Protein AF-A0A1G4W483-F1 (afdb_monomer)

pLDDT: mean 81.62, std 17.01, range [36.12, 98.5]

Secondary structure (DSSP, 8-state):
-HHHHHHHHHHHHHHHHHHHHHHHHHHHHHHHHHHHHHHHTTS-HHHHHHHHTT--SHHHHHHHHHHHHHHHHHHHHH----SS---HHHHHHEEEEEEEE-TTSEEEEEEEE-SPPP--TTEEEEEEEE--GGG-----EEE-TTPPSEEEEEEEE----SEEEEEEEEEEETTEEEEEEEEEEEE-S-SEEEEEEE--HHHHHHTEEEEEETTEEEEEE---SSS---EEEEEETTS-EEEEE--TTPPPP-TT-EEEEEEEE-TTSEEEEEEEEES-HHHHHTTPPPSEEEEEEEEPP-

Solvent-accessible surface area (backbone atoms only — not comparable to full-atom values): 16515 Å² total; per-residue (Å²): 113,77,70,59,56,55,51,54,51,52,51,51,54,51,50,51,53,53,53,50,53,56,49,49,56,53,48,51,58,48,51,54,51,52,54,49,56,61,54,55,72,78,50,54,73,68,54,44,56,58,46,40,55,69,42,78,53,68,69,56,31,38,48,47,49,52,53,53,52,56,50,52,45,56,52,59,78,72,57,91,71,95,67,76,82,79,51,65,69,58,60,60,31,39,44,82,74,48,74,54,59,38,49,82,31,38,34,39,40,33,31,37,29,53,16,43,35,49,76,51,100,60,55,46,38,32,42,38,38,35,44,35,77,87,72,74,47,85,53,56,70,45,79,46,60,56,40,64,58,43,80,47,78,46,78,45,78,54,94,50,54,68,25,26,32,36,33,32,38,37,41,39,42,82,91,37,73,49,73,44,77,80,47,79,47,65,40,41,67,56,59,67,47,79,50,75,47,71,36,42,69,66,32,48,74,66,42,37,51,78,46,86,48,85,71,33,38,40,37,40,34,42,55,66,98,72,88,34,40,27,32,42,32,43,36,34,78,93,72,50,72,46,72,28,56,38,55,68,79,49,72,75,73,50,67,48,24,22,38,40,38,38,40,35,50,53,93,83,42,31,41,37,38,37,46,34,32,23,76,20,63,64,41,52,76,72,67,50,81,58,81,34,76,49,65,30,64,34,77,44,57,96

Nearest PDB structures (foldseek):
  6a6y-assembly1_A  TM=4.499E-01  e=9.460E-03  Plasmodium falciparum 3D7
  4rrp-assembly3_N  TM=3.538E-01  e=9.980E-03  Saccharomyces cerevisiae AWRI796
  8v29-assembly1_C  TM=3.308E-01  e=1.526E-01  Homo sapiens
  7u7n-assembly1_C  TM=2.878E-01  e=1.050E-01  Homo sapiens
  8uzl-assembly2_B  TM=1.874E-01  e=6.801E+00  synthetic construct

Sequence (302 aa):
MKKVVKKIIGVMLALCLFVEAGLQSNAESRWSNYNYKANLKGYSLEQLYLLSHQVEKPVEVNAVFEEIISRLEVSSKYSTQATGASTPAIDSYISLIKASVSTSHVLTIEINVKSNIPSISYFDFTIGYEYPGACRTDGTKVSLEGMSKGKHTITINTKGLVSGINVVAEIKARDYKERKVFKSLFDKPFACKTVFHEINSNDVMMDRVQSKIPDFILLLTCFGKIGKAARVAITILEGLNFVASFDTSTPAMAVGQYYRTITDFTTDYQCNVTLTIYASVASYKAGEAPIYNGKSTIYLPH

Radius of gyration: 31.86 Å; Cα contacts (8 Å, |Δi|>4): 584; chains: 1; bounding box: 62×34×116 Å

Foldseek 3Di:
DVVVVVVVVVVVVVVVVVVVVVVVVVVVVVVVLVVLLVVLVPDDLVVLLVVQLVDDDLSNNVSSVVSNQVVVVVVVVPDPDPDPDDQVVCVSFKDWPDWDADLQQKIKTKMFGSGFAHADPQKFKWKDKAFFVLVVDGWDIDGCHRPHGGIDMDIDRTPQFQFKIWTKIWIGGPPDIGIDTRDIFGRHNDFKDKDKDAFAPVCLVVQWDWDDDPQWIWIWGDDDDDFAFIKIWIAGPPGDIWIKTKDRQDDRGDGAKMWMWMWGADRQQKTKIWIFIANHPVCVVVVHHTSDITMIITHHYD

Mean predicted aligned error: 11.04 Å

Structure (mmCIF, N/CA/C/O backbone):
data_AF-A0A1G4W483-F1
#
_entry.id   AF-A0A1G4W483-F1
#
loop_
_atom_site.group_PDB
_atom_site.id
_atom_site.type_symbol
_atom_site.label_atom_id
_atom_site.label_alt_id
_atom_site.label_comp_id
_atom_site.label_asym_id
_atom_site.label_entity_id
_atom_site.label_seq_id
_atom_site.pdbx_PDB_ins_code
_atom_site.Cartn_x
_atom_site.Cartn_y
_atom_site.Cartn_z
_atom_site.occupancy
_atom_site.B_iso_or_equiv
_atom_site.auth_seq_id
_atom_site.auth_comp_id
_atom_site.auth_asym_id
_atom_site.auth_atom_id
_atom_site.pdbx_PDB_model_num
ATOM 1 N N . MET A 1 1 ? 3.860 12.936 81.503 1.00 51.03 1 MET A N 1
ATOM 2 C CA . MET A 1 1 ? 3.057 11.793 80.997 1.00 51.03 1 MET A CA 1
ATOM 3 C C . MET A 1 1 ? 1.715 12.177 80.358 1.00 51.03 1 MET A C 1
ATOM 5 O O . MET A 1 1 ? 1.509 11.815 79.208 1.00 51.03 1 MET A O 1
ATOM 9 N N . LYS A 1 2 ? 0.821 12.947 81.004 1.00 52.75 2 LYS A N 1
ATOM 10 C CA . LYS A 1 2 ? -0.541 13.230 80.473 1.00 52.75 2 LYS A CA 1
ATOM 11 C C . LYS A 1 2 ? -0.615 13.912 79.085 1.00 52.75 2 LYS A C 1
ATOM 13 O O . LYS A 1 2 ? -1.558 13.661 78.344 1.00 52.75 2 LYS A O 1
ATOM 18 N N . LYS A 1 3 ? 0.367 14.744 78.699 1.00 50.69 3 LYS A N 1
ATOM 19 C CA . LYS A 1 3 ? 0.402 15.409 77.372 1.00 50.69 3 LYS A CA 1
ATOM 20 C C . LYS A 1 3 ? 0.817 14.485 76.216 1.00 50.69 3 LYS A C 1
ATOM 22 O O . LYS A 1 3 ? 0.372 14.699 75.096 1.00 50.69 3 LYS A O 1
ATOM 27 N N . VAL A 1 4 ? 1.642 13.470 76.481 1.00 55.47 4 VAL A N 1
ATOM 28 C CA . VAL A 1 4 ? 2.139 12.540 75.449 1.00 55.47 4 VAL A CA 1
ATOM 29 C C . VAL A 1 4 ? 1.054 11.525 75.086 1.00 55.47 4 VAL A C 1
ATOM 31 O O . VAL A 1 4 ? 0.785 11.313 73.910 1.00 55.47 4 VAL A O 1
ATOM 34 N N . VAL A 1 5 ? 0.332 11.011 76.086 1.00 56.16 5 VAL A N 1
ATOM 35 C CA . VAL A 1 5 ? -0.794 10.081 75.884 1.00 56.16 5 VAL A CA 1
ATOM 36 C C . VAL A 1 5 ? -1.926 10.727 75.070 1.00 56.16 5 VAL A C 1
ATOM 38 O O . VAL A 1 5 ? -2.442 10.109 74.146 1.00 56.16 5 VAL A O 1
ATOM 41 N N . LYS A 1 6 ? -2.253 12.006 75.321 1.00 53.62 6 LYS A N 1
ATOM 42 C CA . LYS A 1 6 ? -3.253 12.742 74.522 1.00 53.62 6 LYS A CA 1
ATOM 43 C C . LYS A 1 6 ? -2.849 12.914 73.052 1.00 53.62 6 LYS A C 1
ATOM 45 O O . LYS A 1 6 ? -3.713 12.843 72.185 1.00 53.62 6 LYS A O 1
ATOM 50 N N . LYS A 1 7 ? -1.557 13.118 72.762 1.00 54.88 7 LYS A N 1
ATOM 51 C CA . LYS A 1 7 ? -1.062 13.223 71.379 1.00 54.88 7 LYS A CA 1
ATOM 52 C C . LYS A 1 7 ? -1.119 11.881 70.646 1.00 54.88 7 LYS A C 1
ATOM 54 O O . LYS A 1 7 ? -1.525 11.857 69.494 1.00 54.88 7 LYS A O 1
ATOM 59 N N . ILE A 1 8 ? -0.774 10.781 71.316 1.00 62.62 8 ILE A N 1
ATOM 60 C CA . ILE A 1 8 ? -0.811 9.437 70.716 1.00 62.62 8 ILE A CA 1
ATOM 61 C C . ILE A 1 8 ? -2.253 9.020 70.391 1.00 62.62 8 ILE A C 1
ATOM 63 O O . ILE A 1 8 ? -2.518 8.561 69.284 1.00 62.62 8 ILE A O 1
ATOM 67 N N . ILE A 1 9 ? -3.199 9.259 71.305 1.00 64.19 9 ILE A N 1
ATOM 68 C CA . ILE A 1 9 ? -4.622 8.958 71.077 1.00 64.19 9 ILE A CA 1
ATOM 69 C C . ILE A 1 9 ? -5.192 9.807 69.930 1.00 64.19 9 ILE A C 1
ATOM 71 O O . ILE A 1 9 ? -5.904 9.281 69.080 1.00 64.19 9 ILE A O 1
ATOM 75 N N . GLY A 1 10 ? -4.836 11.095 69.856 1.00 51.22 10 GLY A N 1
ATOM 76 C CA . GLY A 1 10 ? -5.267 11.970 68.760 1.00 51.22 10 GLY A CA 1
ATOM 77 C C . GLY A 1 10 ? -4.746 11.528 67.387 1.00 51.22 10 GLY A C 1
ATOM 78 O O . GLY A 1 10 ? -5.491 11.564 66.413 1.00 51.22 10 GLY A O 1
ATOM 79 N N . VAL A 1 11 ? -3.497 11.056 67.314 1.00 60.84 11 VAL A N 1
ATOM 80 C CA . VAL A 1 11 ? -2.908 10.529 66.071 1.00 60.84 11 VAL A CA 1
ATOM 81 C C . VAL A 1 11 ? -3.562 9.207 65.660 1.00 60.84 11 VAL A C 1
ATOM 83 O O . VAL A 1 11 ? -3.854 9.031 64.482 1.00 60.84 11 VAL A O 1
ATOM 86 N N . MET A 1 12 ? -3.864 8.311 66.606 1.00 49.56 12 MET A N 1
ATOM 87 C CA . MET A 1 12 ? -4.585 7.067 66.303 1.00 49.56 12 MET A CA 1
ATOM 88 C C . MET A 1 12 ? -6.018 7.309 65.815 1.00 49.56 12 MET A C 1
ATOM 90 O O . MET A 1 12 ? -6.438 6.668 64.856 1.00 49.56 12 MET A O 1
ATOM 94 N N . LEU A 1 13 ? -6.749 8.251 66.418 1.00 49.75 13 LEU A N 1
ATOM 95 C CA . LEU A 1 13 ? -8.093 8.630 65.965 1.00 49.75 13 LEU A CA 1
ATOM 96 C C . LEU A 1 13 ? -8.071 9.250 64.564 1.00 49.75 13 LEU A C 1
ATOM 98 O O . LEU A 1 13 ? -8.901 8.896 63.733 1.00 49.75 13 LEU A O 1
ATOM 102 N N . ALA A 1 14 ? -7.094 10.114 64.275 1.00 49.50 14 ALA A N 1
ATOM 103 C CA . ALA A 1 14 ? -6.916 10.662 62.934 1.00 49.50 14 ALA A CA 1
ATOM 104 C C . ALA A 1 14 ? -6.602 9.557 61.910 1.00 49.50 14 ALA A C 1
ATOM 106 O O . ALA A 1 14 ? -7.228 9.509 60.857 1.00 49.50 14 ALA A O 1
ATOM 107 N N . LEU A 1 15 ? -5.695 8.627 62.233 1.00 46.44 15 LEU A N 1
ATOM 108 C CA . LEU A 1 15 ? -5.372 7.480 61.375 1.00 46.44 15 LEU A CA 1
ATOM 109 C C . LEU A 1 15 ? -6.581 6.569 61.122 1.00 46.44 15 LEU A C 1
ATOM 111 O O . LEU A 1 15 ? -6.769 6.145 59.986 1.00 46.44 15 LEU A O 1
ATOM 115 N N . CYS A 1 16 ? -7.426 6.316 62.125 1.00 46.56 16 CYS A N 1
ATOM 116 C CA . CYS A 1 16 ? -8.656 5.539 61.934 1.00 46.56 16 CYS A CA 1
ATOM 117 C C . CYS A 1 16 ? -9.635 6.254 60.991 1.00 46.56 16 CYS A C 1
ATOM 119 O O . CYS A 1 16 ? -10.140 5.634 60.060 1.00 46.56 16 CYS A O 1
ATOM 121 N N . LEU A 1 17 ? -9.817 7.569 61.153 1.00 44.03 17 LEU A N 1
ATOM 122 C CA . LEU A 1 17 ? -10.688 8.370 60.285 1.00 44.03 17 LEU A CA 1
ATOM 123 C C . LEU A 1 17 ? -10.179 8.437 58.834 1.00 44.03 17 LEU A C 1
ATOM 125 O O . LEU A 1 17 ? -10.977 8.398 57.900 1.00 44.03 17 LEU A O 1
ATOM 129 N N . PHE A 1 18 ? -8.859 8.491 58.617 1.00 45.69 18 PHE A N 1
ATOM 130 C CA . PHE A 1 18 ? -8.279 8.454 57.267 1.00 45.69 18 PHE A CA 1
ATOM 131 C C . PHE A 1 18 ? -8.407 7.076 56.603 1.00 45.69 18 PHE A C 1
ATOM 133 O O . PHE A 1 18 ? -8.644 7.001 55.396 1.00 45.69 18 PHE A O 1
ATOM 140 N N . VAL A 1 19 ? -8.289 5.989 57.372 1.00 49.75 19 VAL A N 1
ATOM 141 C CA . VAL A 1 19 ? -8.502 4.624 56.864 1.00 49.75 19 VAL A CA 1
ATOM 142 C C . VAL A 1 19 ? -9.980 4.395 56.524 1.00 49.75 19 VAL A C 1
ATOM 144 O O . VAL A 1 19 ? -10.275 3.851 55.462 1.00 49.75 19 VAL A O 1
ATOM 147 N N . GLU A 1 20 ? -10.913 4.873 57.350 1.00 42.22 20 GLU A N 1
ATOM 148 C CA . GLU A 1 20 ? -12.358 4.776 57.091 1.00 42.22 20 GLU A CA 1
ATOM 149 C C . GLU A 1 20 ? -12.800 5.614 55.883 1.00 42.22 20 GLU A C 1
ATOM 151 O O . GLU A 1 20 ? -13.522 5.105 55.026 1.00 42.22 20 GLU A O 1
ATOM 156 N N . ALA A 1 21 ? -12.303 6.847 55.734 1.00 44.03 21 ALA A N 1
ATOM 157 C CA . ALA A 1 21 ? -12.592 7.685 54.565 1.00 44.03 21 ALA A CA 1
ATOM 158 C C . ALA A 1 21 ? -12.007 7.101 53.259 1.00 44.03 21 ALA A C 1
ATOM 160 O O . ALA A 1 21 ? -12.632 7.155 52.193 1.00 44.03 21 ALA A O 1
ATOM 161 N N . GLY A 1 22 ? -10.820 6.486 53.329 1.00 39.56 22 GLY A N 1
ATOM 162 C CA . GLY A 1 22 ? -10.211 5.762 52.208 1.00 39.56 22 GLY A CA 1
ATOM 163 C C . GLY A 1 22 ? -10.955 4.472 51.835 1.00 39.56 22 GLY A C 1
ATOM 164 O O . GLY A 1 22 ? -11.010 4.103 50.661 1.00 39.56 22 GLY A O 1
ATOM 165 N N . LEU A 1 23 ? -11.564 3.789 52.808 1.00 40.44 23 LEU A N 1
ATOM 166 C CA . LEU A 1 23 ? -12.398 2.607 52.574 1.00 40.44 23 LEU A CA 1
ATOM 167 C C . LEU A 1 23 ? -13.782 2.976 52.026 1.00 40.44 23 LEU A C 1
ATOM 169 O O . LEU A 1 23 ? -14.260 2.301 51.116 1.00 40.44 23 LEU A O 1
ATOM 173 N N . GLN A 1 24 ? -14.400 4.057 52.510 1.00 38.53 24 GLN A N 1
ATOM 174 C CA . GLN A 1 24 ? -15.699 4.537 52.027 1.00 38.53 24 GLN A CA 1
A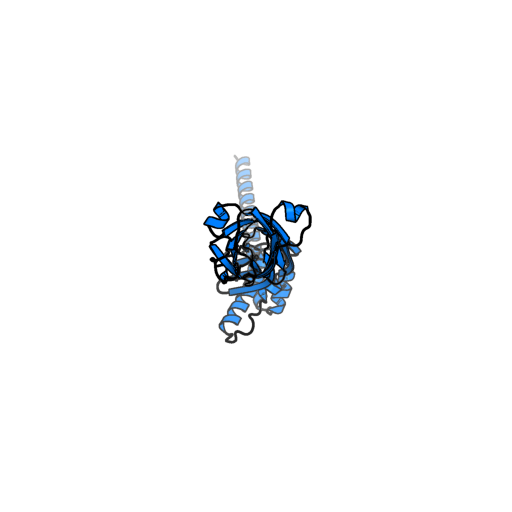TOM 175 C C . GLN A 1 24 ? -15.626 5.060 50.589 1.00 38.53 24 GLN A C 1
ATOM 177 O O . GLN A 1 24 ? -16.427 4.642 49.759 1.00 38.53 24 GLN A O 1
ATOM 182 N N . SER A 1 25 ? -14.615 5.861 50.242 1.00 39.72 25 SER A N 1
ATOM 183 C CA . SER A 1 25 ? -14.417 6.330 48.857 1.00 39.72 25 SER A CA 1
ATOM 184 C C . SER A 1 25 ? -14.135 5.184 47.867 1.00 39.72 25 SER A C 1
ATOM 186 O O . SER A 1 25 ? -14.626 5.179 46.733 1.00 39.72 25 SER A O 1
ATOM 188 N N . ASN A 1 26 ? -13.410 4.146 48.298 1.00 48.00 26 ASN A N 1
ATOM 189 C CA . ASN A 1 26 ? -13.207 2.931 47.503 1.00 48.00 26 ASN A CA 1
ATOM 190 C C . ASN A 1 26 ? -14.467 2.053 47.412 1.00 48.00 26 ASN A C 1
ATOM 192 O O . ASN A 1 26 ? -14.703 1.428 46.379 1.00 48.00 26 ASN A O 1
ATOM 196 N N . ALA A 1 27 ? -15.290 1.996 48.459 1.00 38.06 27 ALA A N 1
ATOM 197 C CA . ALA A 1 27 ? -16.550 1.260 48.448 1.00 38.06 27 ALA A CA 1
ATOM 198 C C . ALA A 1 27 ? -17.610 1.952 47.575 1.00 38.06 27 ALA A C 1
ATOM 200 O O . ALA A 1 27 ? -18.264 1.270 46.790 1.00 38.06 27 ALA A O 1
ATOM 201 N N . GLU A 1 28 ? -17.728 3.281 47.634 1.00 44.00 28 GLU A N 1
ATOM 202 C CA . GLU A 1 28 ? -18.641 4.079 46.803 1.00 44.00 28 GLU A CA 1
ATOM 203 C C . GLU A 1 28 ? -18.274 4.018 45.318 1.00 44.00 28 GLU A C 1
ATOM 205 O O . GLU A 1 28 ? -19.152 3.838 44.473 1.00 44.00 28 GLU A O 1
ATOM 210 N N . SER A 1 29 ? -16.980 4.075 44.980 1.00 52.19 29 SER A N 1
ATOM 211 C CA . SER A 1 29 ? -16.534 3.907 43.588 1.00 52.19 29 SER A CA 1
ATOM 212 C C . SER A 1 29 ? -16.762 2.486 43.054 1.00 52.19 29 SER A C 1
ATOM 214 O O . SER A 1 29 ? -17.027 2.305 41.864 1.00 52.19 29 SER A O 1
ATOM 216 N N . ARG A 1 30 ? -16.711 1.457 43.913 1.00 47.16 30 ARG A N 1
ATOM 217 C CA . ARG A 1 30 ? -17.052 0.072 43.541 1.00 47.16 30 ARG A CA 1
ATOM 218 C C . ARG A 1 30 ? -18.562 -0.139 43.417 1.00 47.16 30 ARG A C 1
ATOM 220 O O . ARG A 1 30 ? -18.996 -0.803 42.477 1.00 47.16 30 ARG A O 1
ATOM 227 N N . TRP A 1 31 ? -19.355 0.445 44.313 1.00 39.03 31 TRP A N 1
ATOM 228 C CA . TRP A 1 31 ? -20.820 0.373 44.290 1.00 39.03 31 TRP A CA 1
ATOM 229 C C . TRP A 1 31 ? -21.427 1.127 43.103 1.00 39.03 31 TRP A C 1
ATOM 231 O O . TRP A 1 31 ? -22.316 0.593 42.438 1.00 39.03 31 TRP A O 1
ATOM 241 N N . SER A 1 32 ? -20.924 2.324 42.777 1.00 55.53 32 SER A N 1
ATOM 242 C CA . SER A 1 32 ? -21.395 3.073 41.605 1.00 55.53 32 SER A CA 1
ATOM 243 C C . SER A 1 32 ? -21.067 2.342 40.297 1.00 55.53 32 SER A C 1
ATOM 245 O O . SER A 1 32 ? -21.925 2.249 39.421 1.00 55.53 32 SER A O 1
ATOM 247 N N . ASN A 1 33 ? -19.891 1.708 40.205 1.00 54.69 33 ASN A N 1
ATOM 248 C CA . ASN A 1 33 ? -19.506 0.889 39.052 1.00 54.69 33 ASN A CA 1
ATOM 249 C C . ASN A 1 33 ? -20.344 -0.388 38.891 1.00 54.69 33 ASN A C 1
ATOM 251 O O . ASN A 1 33 ? -20.651 -0.779 37.763 1.00 54.69 33 ASN A O 1
ATOM 255 N N . TYR A 1 34 ? -20.727 -1.046 39.989 1.00 56.09 34 TYR A N 1
ATOM 256 C CA . TYR A 1 34 ? -21.562 -2.250 39.928 1.00 56.09 34 TYR A CA 1
ATOM 257 C C . TYR A 1 34 ? -22.985 -1.926 39.449 1.00 56.09 34 TYR A C 1
ATOM 259 O O . TYR A 1 34 ? -23.496 -2.585 38.541 1.00 56.09 34 TYR A O 1
ATOM 267 N N . ASN A 1 35 ? -23.586 -0.856 39.983 1.00 60.50 35 ASN A N 1
ATOM 268 C CA . ASN A 1 35 ? -24.890 -0.368 39.527 1.00 60.50 35 ASN A CA 1
ATOM 269 C C . ASN A 1 35 ? -24.843 0.118 38.073 1.00 60.50 35 ASN A C 1
ATOM 271 O O . ASN A 1 35 ? -25.776 -0.135 37.314 1.00 60.50 35 ASN A O 1
ATOM 275 N N . TYR A 1 36 ? -23.739 0.741 37.653 1.00 69.38 36 TYR A N 1
ATOM 276 C CA . TYR A 1 36 ? -23.552 1.156 36.266 1.00 69.38 36 TYR A CA 1
ATOM 277 C C . TYR A 1 36 ? -23.595 -0.040 35.303 1.00 69.38 36 TYR A C 1
ATOM 279 O O . TYR A 1 36 ? -24.419 -0.053 34.392 1.00 69.38 36 TYR A O 1
ATOM 287 N N . LYS A 1 37 ? -22.801 -1.096 35.545 1.00 68.94 37 LYS A N 1
ATOM 288 C CA . LYS A 1 37 ? -22.817 -2.311 34.703 1.00 68.94 37 LYS A CA 1
ATOM 289 C C . LYS A 1 37 ? -24.162 -3.043 34.724 1.00 68.94 37 LYS A C 1
ATOM 291 O O . LYS A 1 37 ? -24.580 -3.570 33.697 1.00 68.94 37 LYS A O 1
ATOM 296 N N . ALA A 1 38 ? -24.849 -3.082 35.866 1.00 70.12 38 ALA A N 1
ATOM 297 C CA . ALA A 1 38 ? -26.180 -3.682 35.957 1.00 70.12 38 ALA A CA 1
ATOM 298 C C . ALA A 1 38 ? -27.212 -2.924 35.102 1.00 70.12 38 ALA A C 1
ATOM 300 O O . ALA A 1 38 ? -28.024 -3.556 34.428 1.00 70.12 38 ALA A O 1
ATOM 301 N N . ASN A 1 39 ? -27.125 -1.590 35.064 1.00 78.38 39 ASN A N 1
ATOM 302 C CA . ASN A 1 39 ? -28.012 -0.750 34.261 1.00 78.38 39 ASN A CA 1
ATOM 303 C C . ASN A 1 39 ? -27.799 -0.941 32.753 1.00 78.38 39 ASN A C 1
ATOM 305 O O . ASN A 1 39 ? -28.779 -0.940 32.012 1.00 78.38 39 ASN A O 1
ATOM 309 N N . LEU A 1 40 ? -26.562 -1.177 32.293 1.00 87.81 40 LEU A N 1
ATOM 310 C CA . LEU A 1 40 ? -26.254 -1.383 30.867 1.00 87.81 40 LEU A CA 1
ATOM 311 C C . LEU A 1 40 ? -27.014 -2.564 30.241 1.00 87.81 40 LEU A C 1
ATOM 313 O O . LEU A 1 40 ? -27.380 -2.506 29.069 1.00 87.81 40 LEU A O 1
ATOM 317 N N . LYS A 1 41 ? -27.330 -3.605 31.021 1.00 82.38 41 LYS A N 1
ATOM 318 C CA . LYS A 1 41 ? -28.072 -4.782 30.536 1.00 82.38 41 LYS A CA 1
ATOM 319 C C . LYS A 1 41 ? -29.474 -4.447 30.019 1.00 82.38 41 LYS A C 1
ATOM 321 O O . LYS A 1 41 ? -29.976 -5.151 29.150 1.00 82.38 41 LYS A O 1
ATOM 326 N N . GLY A 1 42 ? -30.094 -3.379 30.528 1.00 81.75 42 GLY A N 1
ATOM 327 C CA . GLY A 1 42 ? -31.418 -2.925 30.091 1.00 81.75 42 GLY A CA 1
ATOM 328 C C . GLY A 1 42 ? -31.417 -2.122 28.786 1.00 81.75 42 GLY A C 1
ATOM 329 O O . GLY A 1 42 ? -32.480 -1.900 28.213 1.00 81.75 42 GLY A O 1
ATOM 330 N N . TYR A 1 43 ? -30.250 -1.685 28.305 1.00 85.12 43 TYR A N 1
ATOM 331 C CA . TYR A 1 43 ? -30.130 -0.929 27.057 1.00 85.12 43 TYR A CA 1
ATOM 332 C C . TYR A 1 43 ? -30.258 -1.877 25.864 1.00 85.12 43 TYR A C 1
ATOM 334 O O . TYR A 1 43 ? -29.949 -3.056 25.985 1.00 85.12 43 TYR A O 1
ATOM 342 N N . SER A 1 44 ? -30.686 -1.394 24.702 1.00 86.25 44 SER A N 1
ATOM 343 C CA . SER A 1 44 ? -30.527 -2.068 23.402 1.00 86.25 44 SER A CA 1
ATOM 344 C C . SER A 1 44 ? -29.119 -1.833 22.835 1.00 86.25 44 SER A C 1
ATOM 346 O O . SER A 1 44 ? -28.394 -0.961 23.311 1.00 86.25 44 SER A O 1
ATOM 348 N N . LEU A 1 45 ? -28.713 -2.590 21.807 1.00 85.25 45 LEU A N 1
ATOM 349 C CA . LEU A 1 45 ? -27.392 -2.413 21.184 1.00 85.25 45 LEU A CA 1
ATOM 350 C C . LEU A 1 45 ? -27.219 -1.006 20.579 1.00 85.25 45 LEU A C 1
ATOM 352 O O . LEU A 1 45 ? -26.173 -0.389 20.747 1.00 85.25 45 LEU A O 1
ATOM 356 N N . GLU A 1 46 ? -28.266 -0.467 19.955 1.00 85.25 46 GLU A N 1
ATOM 357 C CA . GLU A 1 46 ? -28.275 0.904 19.434 1.00 85.25 46 GLU A CA 1
ATOM 358 C C . GLU A 1 46 ? -28.077 1.938 20.550 1.00 85.25 46 GLU A C 1
ATOM 360 O O . GLU A 1 46 ? -27.240 2.832 20.435 1.00 85.25 46 GLU A O 1
ATOM 365 N N . GLN A 1 47 ? -28.781 1.783 21.675 1.00 86.19 47 GLN A N 1
ATOM 366 C CA . GLN A 1 47 ? -28.616 2.686 22.814 1.00 86.19 47 GLN A CA 1
ATOM 367 C C . GLN A 1 47 ? -27.222 2.574 23.447 1.00 86.19 47 GLN A C 1
ATOM 369 O O . GLN A 1 47 ? -26.705 3.574 23.937 1.00 86.19 47 GLN A O 1
ATOM 374 N N . LEU A 1 48 ? -26.595 1.394 23.420 1.00 88.25 48 LEU A N 1
ATOM 375 C CA . LEU A 1 48 ? -25.212 1.228 23.872 1.00 88.25 48 LEU A CA 1
ATOM 376 C C . LEU A 1 48 ? -24.216 1.948 22.955 1.00 88.25 48 LEU A C 1
ATOM 378 O O . LEU A 1 48 ? -23.295 2.579 23.465 1.00 88.25 48 LEU A O 1
ATOM 382 N N . TYR A 1 49 ? -24.411 1.925 21.632 1.00 88.25 49 TYR A N 1
ATOM 383 C CA . TYR A 1 49 ? -23.593 2.723 20.709 1.00 88.25 49 TYR A CA 1
ATOM 384 C C . TYR A 1 49 ? -23.790 4.229 20.911 1.00 88.25 49 TYR A C 1
ATOM 386 O O . TYR A 1 49 ? -22.822 4.986 20.920 1.00 88.25 49 TYR A O 1
ATOM 394 N N . LEU A 1 50 ? -25.026 4.680 21.145 1.00 85.88 50 LEU A N 1
ATOM 395 C CA . LEU A 1 50 ? -25.281 6.081 21.495 1.00 85.88 50 LEU A CA 1
ATOM 396 C C . LEU A 1 50 ? -24.582 6.467 22.803 1.00 85.88 50 LEU A C 1
ATOM 398 O O . LEU A 1 50 ? -23.967 7.531 22.885 1.00 85.88 50 LEU A O 1
ATOM 402 N N . LEU A 1 51 ? -24.634 5.594 23.810 1.00 88.56 51 LEU A N 1
ATOM 403 C CA . LEU A 1 51 ? -23.967 5.810 25.089 1.00 88.56 51 LEU A CA 1
ATOM 404 C C . LEU A 1 51 ? -22.439 5.824 24.937 1.00 88.56 51 LEU A C 1
ATOM 406 O O . LEU A 1 51 ? -21.782 6.666 25.548 1.00 88.56 51 LEU A O 1
ATOM 410 N N . SER A 1 52 ? -21.863 4.971 24.080 1.00 89.12 52 SER A N 1
ATOM 411 C CA . SER A 1 52 ? -20.412 4.932 23.838 1.00 89.12 52 SER A CA 1
ATOM 412 C C . SER A 1 52 ? -19.873 6.261 23.294 1.00 89.12 52 SER A C 1
ATOM 414 O O . SER A 1 52 ? -18.728 6.619 23.559 1.00 89.12 52 SER A O 1
ATOM 416 N N . HIS A 1 53 ? -20.702 7.029 22.577 1.00 89.06 53 HIS A N 1
ATOM 417 C CA . HIS A 1 53 ? -20.342 8.352 22.055 1.00 89.06 53 HIS A CA 1
ATOM 418 C C . HIS A 1 53 ? -20.333 9.458 23.123 1.00 89.06 53 HIS A C 1
ATOM 420 O O . HIS A 1 53 ? -19.836 10.555 22.838 1.00 89.06 53 HIS A O 1
ATOM 426 N N . GLN A 1 54 ? -20.918 9.201 24.297 1.00 88.38 54 GLN A N 1
ATOM 427 C CA . GLN A 1 54 ? -21.138 10.176 25.372 1.00 88.38 54 GLN A CA 1
ATOM 428 C C . GLN A 1 54 ? -20.226 9.951 26.582 1.00 88.38 54 GLN A C 1
ATOM 430 O O . GLN A 1 54 ? -19.899 10.905 27.279 1.00 88.38 54 GLN A O 1
ATOM 435 N N . VAL A 1 55 ? -19.830 8.706 26.852 1.00 87.56 55 VAL A N 1
ATOM 436 C CA . VAL A 1 55 ? -19.025 8.369 28.034 1.00 87.56 55 VAL A CA 1
ATOM 437 C C . VAL A 1 55 ? -17.564 8.792 27.877 1.00 87.56 55 VAL A C 1
ATOM 439 O O . VAL A 1 55 ? -16.908 8.512 26.870 1.00 87.56 55 VAL A O 1
ATOM 442 N N . GLU A 1 56 ? -17.037 9.450 28.908 1.00 86.38 56 GLU A N 1
ATOM 443 C CA . GLU A 1 56 ? -15.666 9.980 28.922 1.00 86.38 56 GLU A CA 1
ATOM 444 C C . GLU A 1 56 ? -14.777 9.328 29.978 1.00 86.38 56 GLU A C 1
ATOM 446 O O . GLU A 1 56 ? -13.568 9.204 29.785 1.00 86.38 56 GLU A O 1
ATOM 451 N N . LYS A 1 57 ? -15.354 8.868 31.094 1.00 86.94 57 LYS A N 1
ATOM 452 C CA . LYS A 1 57 ? -14.562 8.247 32.156 1.00 86.94 57 LYS A CA 1
ATOM 453 C C . LYS A 1 57 ? -14.098 6.858 31.713 1.00 86.94 57 LYS A C 1
ATOM 455 O O . LYS A 1 57 ? -14.943 6.055 31.315 1.00 86.94 57 LYS A O 1
ATOM 460 N N . PRO A 1 58 ? -12.808 6.505 31.879 1.00 84.81 58 PRO A N 1
ATOM 461 C CA . PRO A 1 58 ? -12.275 5.220 31.421 1.00 84.81 58 PRO A CA 1
ATOM 462 C C . PRO A 1 58 ? -13.067 3.998 31.901 1.00 84.81 58 PRO A C 1
ATOM 464 O O . PRO A 1 58 ? -13.263 3.049 31.149 1.00 84.81 58 PRO A O 1
ATOM 467 N N . VAL A 1 59 ? -13.574 4.022 33.137 1.00 84.88 59 VAL A N 1
ATOM 468 C CA . VAL A 1 59 ? -14.336 2.890 33.684 1.00 84.88 59 VAL A CA 1
ATOM 469 C C . VAL A 1 59 ? -15.702 2.726 33.007 1.00 84.88 59 VAL A C 1
ATOM 471 O O . VAL A 1 59 ? -16.120 1.600 32.746 1.00 84.88 59 VAL A O 1
ATOM 474 N N . GLU A 1 60 ? -16.368 3.832 32.673 1.00 87.94 60 GLU A N 1
ATOM 475 C CA . GLU A 1 60 ? -17.650 3.838 31.958 1.00 87.94 60 GLU A CA 1
ATOM 476 C C . GLU A 1 60 ? -17.447 3.422 30.493 1.00 87.94 60 GLU A C 1
ATOM 478 O O . GLU A 1 60 ? -18.164 2.554 30.002 1.00 87.94 60 GLU A O 1
ATOM 483 N N . VAL A 1 61 ? -16.409 3.953 29.831 1.00 88.38 61 VAL A N 1
ATOM 484 C CA . VAL A 1 61 ? -15.996 3.568 28.466 1.00 88.38 61 VAL A CA 1
ATOM 485 C C . VAL A 1 61 ? -15.763 2.061 28.371 1.00 88.38 61 VAL A C 1
ATOM 487 O O . VAL A 1 61 ? -16.338 1.391 27.511 1.00 88.38 61 VAL A O 1
ATOM 490 N N . ASN A 1 62 ? -14.962 1.517 29.291 1.00 89.81 62 ASN A N 1
ATOM 491 C CA . ASN A 1 62 ? -14.665 0.091 29.340 1.00 89.81 62 ASN A CA 1
ATOM 492 C C . ASN A 1 62 ? -15.941 -0.730 29.585 1.00 89.81 62 ASN A C 1
ATOM 494 O O . ASN A 1 62 ? -16.169 -1.718 28.897 1.00 89.81 62 ASN A O 1
ATOM 498 N N . ALA A 1 63 ? -16.801 -0.315 30.521 1.00 87.81 63 ALA A N 1
ATOM 499 C CA . ALA A 1 63 ? -18.042 -1.024 30.833 1.00 87.81 63 ALA A CA 1
ATOM 500 C C . ALA A 1 63 ? -19.038 -1.053 29.659 1.00 87.81 63 ALA A C 1
ATOM 502 O O . ALA A 1 63 ? -19.609 -2.105 29.376 1.00 87.81 63 ALA A O 1
ATOM 503 N N . VAL A 1 64 ? -19.228 0.073 28.963 1.00 89.81 64 VAL A N 1
ATOM 504 C CA . VAL A 1 64 ? -20.109 0.151 27.786 1.00 89.81 64 VAL A CA 1
ATOM 505 C C . VAL A 1 64 ? -19.582 -0.734 26.662 1.00 89.81 64 VAL A C 1
ATOM 507 O O . VAL A 1 64 ? -20.347 -1.497 26.072 1.00 89.81 64 VAL A O 1
ATOM 510 N N . PHE A 1 65 ? -18.275 -0.689 26.395 1.00 89.19 65 PHE A N 1
ATOM 511 C CA . PHE A 1 65 ? -17.668 -1.535 25.373 1.00 89.19 65 PHE A CA 1
ATOM 512 C C . PHE A 1 65 ? -17.794 -3.029 25.691 1.00 89.19 65 PHE A C 1
ATOM 514 O O . PHE A 1 65 ? -18.146 -3.815 24.814 1.00 89.19 65 PHE A O 1
ATOM 521 N N . GLU A 1 66 ? -17.544 -3.427 26.942 1.00 88.06 66 GLU A N 1
ATOM 522 C CA . GLU A 1 66 ? -17.701 -4.815 27.386 1.00 88.06 66 GLU A CA 1
ATOM 523 C C . GLU A 1 66 ? -19.102 -5.356 27.096 1.00 88.06 66 GLU A C 1
ATOM 525 O O . GLU A 1 66 ? -19.245 -6.471 26.588 1.00 88.06 66 GLU A O 1
ATOM 530 N N . GLU A 1 67 ? -20.129 -4.554 27.377 1.00 88.56 67 GLU A N 1
ATOM 531 C CA . GLU A 1 67 ? -21.513 -4.924 27.106 1.00 88.56 67 GLU A CA 1
ATOM 532 C C . GLU A 1 67 ? -21.779 -5.028 25.592 1.00 88.56 67 GLU A C 1
ATOM 534 O O . GLU A 1 67 ? -22.369 -6.017 25.152 1.00 88.56 67 GLU A O 1
ATOM 539 N N . ILE A 1 68 ? -21.291 -4.078 24.780 1.00 88.94 68 ILE A N 1
ATOM 540 C CA . ILE A 1 68 ? -21.403 -4.123 23.308 1.00 88.94 68 ILE A CA 1
ATOM 541 C C . ILE A 1 68 ? -20.799 -5.420 22.759 1.00 88.94 68 ILE A C 1
ATOM 543 O O . ILE A 1 68 ? -21.482 -6.164 22.052 1.00 88.94 68 ILE A O 1
ATOM 547 N N . ILE A 1 69 ? -19.543 -5.722 23.105 1.00 87.12 69 ILE A N 1
ATOM 548 C CA . ILE A 1 69 ? -18.851 -6.920 22.610 1.00 87.12 69 ILE A CA 1
ATOM 549 C C . ILE A 1 69 ? -19.564 -8.192 23.052 1.00 87.12 69 ILE A C 1
ATOM 551 O O . ILE A 1 69 ? -19.745 -9.091 22.233 1.00 87.12 69 ILE A O 1
ATOM 555 N N . SER A 1 70 ? -20.030 -8.261 24.303 1.00 84.44 70 SER A N 1
ATOM 556 C CA . SER A 1 70 ? -20.746 -9.442 24.799 1.00 84.44 70 SER A CA 1
ATOM 557 C C . SER A 1 70 ? -21.998 -9.761 23.972 1.00 84.44 70 SER A C 1
ATOM 559 O O . SER A 1 70 ? -22.294 -10.925 23.709 1.00 84.44 70 SER A O 1
ATOM 561 N N . ARG A 1 71 ? -22.708 -8.736 23.489 1.00 83.44 71 ARG A N 1
ATOM 562 C CA . ARG A 1 71 ? -23.918 -8.898 22.669 1.00 83.44 71 ARG A CA 1
ATOM 563 C C . ARG A 1 71 ? -23.601 -9.265 21.230 1.00 83.44 71 ARG A C 1
ATOM 565 O O . ARG A 1 71 ? -24.300 -10.092 20.645 1.00 83.44 71 ARG A O 1
ATOM 572 N N . LEU A 1 72 ? -22.543 -8.680 20.675 1.00 82.06 72 LEU A N 1
ATOM 573 C CA . LEU A 1 72 ? -22.070 -9.019 19.336 1.00 82.06 72 LEU A CA 1
ATOM 574 C C . LEU A 1 72 ? -21.570 -10.469 19.276 1.00 82.06 72 LEU A C 1
ATOM 576 O O . LEU A 1 72 ? -21.924 -11.194 18.348 1.00 82.06 72 LEU A O 1
ATOM 580 N N . GLU A 1 73 ? -20.840 -10.929 20.294 1.00 72.69 73 GLU A N 1
ATOM 581 C CA . GLU A 1 73 ? -20.393 -12.322 20.417 1.00 72.69 73 GLU A CA 1
ATOM 582 C C . GLU A 1 73 ? -21.571 -13.307 20.481 1.00 72.69 73 GLU A C 1
ATOM 584 O O . GLU A 1 73 ? -21.559 -14.353 19.833 1.00 72.69 73 GLU A O 1
ATOM 589 N N . VAL A 1 74 ? -22.624 -12.972 21.232 1.00 63.56 74 VAL A N 1
ATOM 590 C CA . VAL A 1 74 ? -23.843 -13.791 21.274 1.00 63.56 74 VAL A CA 1
ATOM 591 C C . VAL A 1 74 ? -24.496 -13.838 19.894 1.00 63.56 74 VAL A C 1
ATOM 593 O O . VAL A 1 74 ? -24.859 -14.916 19.435 1.00 63.56 74 VAL A O 1
ATOM 596 N N . SER A 1 75 ? -24.602 -12.705 19.197 1.00 61.72 75 SER A N 1
ATOM 597 C CA . SER A 1 75 ? -25.232 -12.658 17.872 1.00 61.72 75 SER A CA 1
ATOM 598 C C . SER A 1 75 ? -24.483 -13.471 16.805 1.00 61.72 75 SER A C 1
ATOM 600 O O . SER A 1 75 ? -25.122 -14.119 15.974 1.00 61.72 75 SER A O 1
ATOM 602 N N . SER A 1 76 ? -23.146 -13.520 16.855 1.00 59.47 76 SER A N 1
ATOM 603 C CA . SER A 1 76 ? -22.334 -14.255 15.877 1.00 59.47 76 SER A CA 1
ATOM 604 C C . SER A 1 76 ? -22.402 -15.774 16.056 1.00 59.47 76 SER A C 1
ATOM 606 O O . SER A 1 76 ? -22.347 -16.501 15.065 1.00 59.47 76 SER A O 1
ATOM 608 N N . LYS A 1 77 ? -22.611 -16.270 17.285 1.00 56.22 77 LYS A N 1
ATOM 609 C CA . LYS A 1 77 ? -22.799 -17.708 17.572 1.00 56.22 77 LYS A CA 1
ATOM 610 C C . LYS A 1 77 ? -24.094 -18.289 16.989 1.00 56.22 77 LYS A C 1
ATOM 612 O O . LYS A 1 77 ? -24.170 -19.500 16.800 1.00 56.22 77 LYS A O 1
ATOM 617 N N . TYR A 1 78 ? -25.087 -17.450 16.681 1.00 49.22 78 TYR A N 1
ATOM 618 C CA . TYR A 1 78 ? -26.391 -17.877 16.152 1.00 49.22 78 TYR A CA 1
ATOM 619 C C . TYR A 1 78 ? -26.645 -17.473 14.690 1.00 49.22 78 TYR A C 1
ATOM 621 O O . TYR A 1 78 ? -27.684 -17.833 14.137 1.00 49.22 78 TYR A O 1
ATOM 629 N N . SER A 1 79 ? -25.721 -16.759 14.036 1.00 45.97 79 SER A N 1
ATOM 630 C CA . SER A 1 79 ? -25.877 -16.359 12.632 1.00 45.97 79 SER A CA 1
ATOM 631 C C . SER A 1 79 ? -25.242 -17.397 11.695 1.00 45.97 79 SER A C 1
ATOM 633 O O . SER A 1 79 ? -24.025 -17.570 11.679 1.00 45.97 79 SER A O 1
ATOM 635 N N . THR A 1 80 ? -26.056 -18.083 10.889 1.00 38.03 80 THR A N 1
ATOM 636 C CA . THR A 1 80 ? -25.609 -19.038 9.853 1.00 38.03 80 THR A CA 1
ATOM 637 C C . THR A 1 80 ? -25.445 -18.405 8.467 1.00 38.03 80 THR A C 1
ATOM 639 O O . THR A 1 80 ? -25.210 -19.118 7.493 1.00 38.03 80 THR A O 1
ATOM 642 N N . GLN A 1 81 ? -25.545 -17.078 8.340 1.00 37.66 81 GLN A N 1
ATOM 643 C CA . GLN A 1 81 ? -25.448 -16.390 7.052 1.00 37.66 81 GLN A CA 1
ATOM 644 C C . GLN A 1 81 ? -24.261 -15.430 7.008 1.00 37.66 81 GLN A C 1
ATOM 646 O O . GLN A 1 81 ? -24.299 -14.311 7.510 1.00 37.66 81 GLN A O 1
ATOM 651 N N . ALA A 1 82 ? -23.202 -15.886 6.337 1.00 37.53 82 ALA A N 1
ATOM 652 C CA . ALA A 1 82 ? -22.114 -15.057 5.847 1.00 37.53 82 ALA A CA 1
ATOM 653 C C . ALA A 1 82 ? -22.604 -14.206 4.661 1.00 37.53 82 ALA A C 1
ATOM 655 O O . ALA A 1 82 ? -22.339 -14.507 3.501 1.00 37.53 82 ALA A O 1
ATOM 656 N N . THR A 1 83 ? -23.341 -13.140 4.947 1.00 36.59 83 THR A N 1
ATOM 657 C CA . THR A 1 83 ? -23.627 -12.074 3.981 1.00 36.59 83 THR A CA 1
ATOM 658 C C . THR A 1 83 ? -22.890 -10.829 4.446 1.00 36.59 83 THR A C 1
ATOM 660 O O . THR A 1 83 ? -23.295 -10.240 5.440 1.00 36.59 83 THR A O 1
ATOM 663 N N . GLY A 1 84 ? -21.777 -10.501 3.772 1.00 42.97 84 GLY A N 1
ATOM 664 C CA . GLY A 1 84 ? -20.963 -9.288 3.951 1.00 42.97 84 GLY A CA 1
ATOM 665 C C . GLY A 1 84 ? -20.824 -8.833 5.401 1.00 42.97 84 GLY A C 1
ATOM 666 O O . GLY A 1 84 ? -21.619 -8.008 5.832 1.00 42.97 84 GLY A O 1
ATOM 667 N N . ALA A 1 85 ? -19.847 -9.382 6.136 1.00 48.34 85 ALA A N 1
ATOM 668 C CA . ALA A 1 85 ? -19.661 -9.139 7.569 1.00 48.34 85 ALA A CA 1
ATOM 669 C C . ALA A 1 85 ? -19.896 -7.660 7.920 1.00 48.34 85 ALA A C 1
ATOM 671 O O . ALA A 1 85 ? -19.095 -6.795 7.568 1.00 48.34 85 ALA A O 1
ATOM 672 N N . SER A 1 86 ? -21.033 -7.379 8.563 1.00 62.44 86 SER A N 1
ATOM 673 C CA . SER A 1 86 ? -21.299 -6.069 9.144 1.00 62.44 86 SER A CA 1
ATOM 674 C C . SER A 1 86 ? -20.122 -5.740 10.057 1.00 62.44 86 SER A C 1
ATOM 676 O O . SER A 1 86 ? -19.677 -6.601 10.819 1.00 62.44 86 SER A O 1
ATOM 678 N N . THR A 1 87 ? -19.622 -4.509 9.977 1.00 70.50 87 THR A N 1
ATOM 679 C CA . THR A 1 87 ? -18.529 -4.017 10.823 1.00 70.50 87 THR A CA 1
ATOM 680 C C . THR A 1 87 ? -19.047 -3.029 11.875 1.00 70.50 87 THR A C 1
ATOM 682 O O . THR A 1 87 ? -18.605 -1.876 11.905 1.00 70.50 87 THR A O 1
ATOM 685 N N . PRO A 1 88 ? -20.053 -3.404 12.694 1.00 79.62 88 PRO A N 1
ATOM 686 C CA . PRO A 1 88 ? -20.798 -2.438 13.481 1.00 79.62 88 PRO A CA 1
ATOM 687 C C . PRO A 1 88 ? -19.954 -1.881 14.629 1.00 79.62 88 PRO A C 1
ATOM 689 O O . PRO A 1 88 ? -20.139 -0.717 14.983 1.00 79.62 88 PRO A O 1
ATOM 692 N N . ALA A 1 89 ? -19.005 -2.641 15.197 1.00 86.06 89 ALA A N 1
ATOM 693 C CA . ALA A 1 89 ? -18.154 -2.109 16.256 1.00 86.06 89 ALA A CA 1
ATOM 694 C C . ALA A 1 89 ? -17.112 -1.143 15.678 1.00 86.06 89 ALA A C 1
ATOM 696 O O . ALA A 1 89 ? -16.986 -0.030 16.186 1.00 86.06 89 ALA A O 1
ATOM 697 N N . ILE A 1 90 ? -16.430 -1.491 14.579 1.00 91.44 90 ILE A N 1
ATOM 698 C CA . ILE A 1 90 ? -15.473 -0.573 13.941 1.00 91.44 90 ILE A CA 1
ATOM 699 C C . ILE A 1 90 ? -16.193 0.698 13.479 1.00 91.44 90 ILE A C 1
ATOM 701 O O . ILE A 1 90 ? -15.715 1.796 13.760 1.00 91.44 90 ILE A O 1
ATOM 705 N N . ASP A 1 91 ? -17.362 0.578 12.842 1.00 90.94 91 ASP A N 1
ATOM 706 C CA . ASP A 1 91 ? -18.123 1.730 12.343 1.00 90.94 91 ASP A CA 1
ATOM 707 C C . ASP A 1 91 ? -18.654 2.648 13.439 1.00 90.94 91 ASP A C 1
ATOM 709 O O . ASP A 1 91 ? -18.783 3.861 13.228 1.00 90.94 91 ASP A O 1
ATOM 713 N N . SER A 1 92 ? -18.942 2.094 14.613 1.00 87.75 92 SER A N 1
ATOM 714 C CA . SER A 1 92 ? -19.399 2.873 15.762 1.00 87.75 92 SER A CA 1
ATOM 715 C C . SER A 1 92 ? -18.254 3.607 16.454 1.00 87.75 92 SER A C 1
ATOM 717 O O . SER A 1 92 ? -18.467 4.672 17.033 1.00 87.75 92 SER A O 1
ATOM 719 N N . TYR A 1 93 ? -17.028 3.091 16.383 1.00 93.81 93 TYR A N 1
ATOM 720 C CA . TYR A 1 93 ? -15.892 3.702 17.071 1.00 93.81 93 TYR A CA 1
ATOM 721 C C . TYR A 1 93 ? -15.067 4.623 16.183 1.00 93.81 93 TYR A C 1
ATOM 723 O O . TYR A 1 93 ? -14.641 5.673 16.658 1.00 93.81 93 TYR A O 1
ATOM 731 N N . ILE A 1 94 ? -14.857 4.286 14.911 1.00 95.94 94 ILE A N 1
ATOM 732 C CA . ILE A 1 94 ? -14.016 5.080 14.013 1.00 95.94 94 ILE A CA 1
ATOM 733 C C . ILE A 1 94 ? -14.663 5.280 12.643 1.00 95.94 94 ILE A C 1
ATOM 735 O O . ILE A 1 94 ? -15.563 4.567 12.211 1.00 95.94 94 ILE A O 1
ATOM 739 N N . SER A 1 95 ? -14.181 6.287 11.928 1.00 95.94 95 SER A N 1
ATOM 740 C CA . SER A 1 95 ? -14.445 6.468 10.500 1.00 95.94 95 SER A CA 1
ATOM 741 C C . SER A 1 95 ? -13.195 7.007 9.827 1.00 95.94 95 SER A C 1
ATOM 743 O O . SER A 1 95 ? -12.513 7.862 10.396 1.00 95.94 95 SER A O 1
ATOM 745 N N . LEU A 1 96 ? -12.895 6.516 8.625 1.00 97.06 96 LEU A N 1
ATOM 746 C CA . LEU A 1 96 ? -11.796 7.049 7.832 1.00 97.06 96 LEU A CA 1
ATOM 747 C C . LEU A 1 96 ? -12.186 8.428 7.288 1.00 97.06 96 LEU A C 1
ATOM 749 O O . LEU A 1 96 ? -13.195 8.552 6.599 1.00 97.06 96 LEU A O 1
ATOM 753 N N . ILE A 1 97 ? -11.370 9.444 7.566 1.00 97.81 97 ILE A N 1
ATOM 754 C CA . ILE A 1 97 ? -11.479 10.758 6.922 1.00 97.81 97 ILE A CA 1
ATOM 755 C C . ILE A 1 97 ? -10.707 10.718 5.604 1.00 97.81 97 ILE A C 1
ATOM 757 O O . ILE A 1 97 ? -11.246 11.005 4.536 1.00 97.81 97 ILE A O 1
ATOM 761 N N . LYS A 1 98 ? -9.427 10.338 5.671 1.00 97.06 98 LYS A N 1
ATOM 762 C CA . LYS A 1 98 ? -8.531 10.283 4.517 1.00 97.06 98 LYS A CA 1
ATOM 763 C C . LYS A 1 98 ? -7.424 9.268 4.764 1.00 97.06 98 LYS A C 1
ATOM 765 O O . LYS A 1 98 ? -6.952 9.108 5.880 1.00 97.06 98 LYS A O 1
ATOM 770 N N . ALA A 1 99 ? -6.965 8.628 3.697 1.00 97.44 99 ALA A N 1
ATOM 771 C CA . ALA A 1 99 ? -5.690 7.925 3.699 1.00 97.44 99 ALA A CA 1
ATOM 772 C C . ALA A 1 99 ? -4.927 8.192 2.403 1.00 97.44 99 ALA A C 1
ATOM 774 O O . ALA A 1 99 ? -5.534 8.317 1.325 1.00 97.44 99 ALA A O 1
ATOM 775 N N . SER A 1 100 ? -3.606 8.272 2.534 1.00 96.25 100 SER A N 1
ATOM 776 C CA . SER A 1 100 ? -2.650 8.449 1.442 1.00 96.25 100 SER A CA 1
ATOM 777 C C . SER A 1 100 ? -1.306 7.838 1.809 1.00 96.25 100 SER A C 1
ATOM 779 O O . SER A 1 100 ? -0.899 7.904 2.964 1.00 96.25 100 SER A O 1
ATOM 781 N N . VAL A 1 101 ? -0.600 7.316 0.813 1.00 94.88 101 VAL A N 1
ATOM 782 C CA . VAL A 1 101 ? 0.790 6.872 0.933 1.00 94.88 101 VAL A CA 1
ATOM 783 C C . VAL A 1 101 ? 1.664 7.775 0.069 1.00 94.88 101 VAL A C 1
ATOM 785 O O . VAL A 1 101 ? 1.274 8.140 -1.043 1.00 94.88 101 VAL A O 1
ATOM 788 N N . SER A 1 102 ? 2.788 8.226 0.620 1.00 92.12 102 SER A N 1
ATOM 789 C CA . SER A 1 102 ? 3.750 9.069 -0.089 1.00 92.12 102 SER A CA 1
ATOM 790 C C . SER A 1 102 ? 4.746 8.228 -0.887 1.00 92.12 102 SER A C 1
ATOM 792 O O . SER A 1 102 ? 4.911 7.036 -0.647 1.00 92.12 102 SER A O 1
ATOM 794 N N . THR A 1 103 ? 5.479 8.872 -1.793 1.00 88.38 103 THR A N 1
ATOM 795 C CA . THR A 1 103 ? 6.574 8.238 -2.545 1.00 88.38 103 THR A CA 1
ATOM 796 C C . THR A 1 103 ? 7.779 7.862 -1.685 1.00 88.38 103 THR A C 1
ATOM 798 O O . THR A 1 103 ? 8.657 7.151 -2.144 1.00 88.38 103 THR A O 1
ATOM 801 N N . SER A 1 104 ? 7.837 8.343 -0.441 1.00 88.75 104 SER A N 1
ATOM 802 C CA . SER A 1 104 ? 8.833 7.931 0.553 1.00 88.75 104 SER A CA 1
ATOM 803 C C . SER A 1 104 ? 8.311 6.804 1.445 1.00 88.75 104 SER A C 1
ATOM 805 O O . SER A 1 104 ? 8.802 6.639 2.558 1.00 88.75 104 SER A O 1
ATOM 807 N N . HIS A 1 105 ? 7.294 6.067 0.987 1.00 91.69 105 HIS A N 1
ATOM 808 C CA . HIS A 1 105 ? 6.753 4.892 1.668 1.00 91.69 105 HIS A CA 1
ATOM 809 C C . HIS A 1 105 ? 6.138 5.199 3.041 1.00 91.69 105 HIS A C 1
ATOM 811 O O . HIS A 1 105 ? 6.057 4.331 3.910 1.00 91.69 105 HIS A O 1
ATOM 817 N N . VAL A 1 106 ? 5.648 6.429 3.234 1.00 95.31 106 VAL A N 1
ATOM 818 C CA . VAL A 1 106 ? 4.977 6.860 4.467 1.00 95.31 106 VAL A CA 1
ATOM 819 C C . VAL A 1 106 ? 3.467 6.849 4.256 1.00 95.31 106 VAL A C 1
ATOM 821 O O . VAL A 1 106 ? 2.936 7.646 3.479 1.00 95.31 106 VAL A O 1
ATOM 824 N N . LEU A 1 107 ? 2.773 5.959 4.963 1.00 97.50 107 LEU A N 1
ATOM 825 C CA . LEU A 1 107 ? 1.319 5.907 5.024 1.00 97.50 107 LEU A CA 1
ATOM 826 C C . LEU A 1 107 ? 0.812 6.872 6.096 1.00 97.50 107 LEU A C 1
ATOM 828 O O . LEU A 1 107 ? 1.188 6.771 7.262 1.00 97.50 107 LEU A O 1
ATOM 832 N N . THR A 1 108 ? -0.093 7.762 5.705 1.00 98.19 108 THR A N 1
ATOM 833 C CA . THR A 1 108 ? -0.840 8.638 6.609 1.00 98.19 108 THR A CA 1
ATOM 834 C C . THR A 1 108 ? -2.313 8.257 6.579 1.00 98.19 108 THR A C 1
ATOM 836 O O . THR A 1 108 ? -2.936 8.235 5.513 1.00 98.19 108 THR A O 1
ATOM 839 N N . ILE A 1 109 ? -2.868 7.981 7.755 1.00 98.50 109 ILE A N 1
ATOM 840 C CA . ILE A 1 109 ? -4.272 7.641 7.972 1.00 98.50 109 ILE A CA 1
ATOM 841 C C . ILE A 1 109 ? -4.862 8.696 8.909 1.00 98.50 109 ILE A C 1
ATOM 843 O O . ILE A 1 109 ? -4.450 8.820 10.059 1.00 98.50 109 ILE A O 1
ATOM 847 N N . GLU A 1 110 ? -5.832 9.457 8.416 1.00 98.38 110 GLU A N 1
ATOM 848 C CA . GLU A 1 110 ? -6.627 10.386 9.211 1.00 98.38 110 GLU A CA 1
ATOM 849 C C . GLU A 1 110 ? -7.972 9.731 9.532 1.00 98.38 110 GLU A C 1
ATOM 851 O O . GLU A 1 110 ? -8.735 9.366 8.628 1.00 98.38 110 GLU A O 1
ATOM 856 N N . ILE A 1 111 ? -8.266 9.583 10.820 1.00 98.19 111 ILE A N 1
ATOM 857 C CA . ILE A 1 111 ? -9.508 8.990 11.318 1.00 98.19 111 ILE A CA 1
ATOM 858 C C . ILE A 1 111 ? -10.246 9.960 12.232 1.00 98.19 111 ILE A C 1
ATOM 860 O O . ILE A 1 111 ? -9.643 10.772 12.932 1.00 98.19 111 ILE A O 1
ATOM 864 N N . ASN A 1 112 ? -11.568 9.839 12.254 1.00 97.88 112 ASN A N 1
ATOM 865 C CA . ASN A 1 112 ? -12.400 10.405 13.304 1.00 97.88 112 ASN A CA 1
ATOM 866 C C . ASN A 1 112 ? -12.797 9.291 14.272 1.00 97.88 112 ASN A C 1
ATOM 868 O O . ASN A 1 112 ? -13.562 8.399 13.897 1.00 97.88 112 ASN A O 1
ATOM 872 N N . VAL A 1 113 ? -12.294 9.366 15.499 1.00 97.25 113 VAL A N 1
ATOM 873 C CA . VAL A 1 113 ? -12.700 8.526 16.623 1.00 97.25 113 VAL A CA 1
ATOM 874 C C . VAL A 1 113 ? -14.006 9.098 17.178 1.00 97.25 113 VAL A C 1
ATOM 876 O O . VAL A 1 113 ? -14.039 10.209 17.706 1.00 97.25 113 VAL A O 1
ATOM 879 N N . LYS A 1 114 ? -15.106 8.363 17.005 1.00 94.81 114 LYS A N 1
ATOM 880 C CA . LYS A 1 114 ? -16.476 8.754 17.383 1.00 94.81 114 LYS A CA 1
ATOM 881 C C . LYS A 1 114 ? -16.775 8.502 18.865 1.00 94.81 114 LYS A C 1
ATOM 883 O O . LYS A 1 114 ? -17.565 9.237 19.454 1.00 94.81 114 LYS A O 1
ATOM 888 N N . SER A 1 115 ? -16.122 7.497 19.450 1.00 93.25 115 SER A N 1
ATOM 889 C CA . SER A 1 115 ? -16.219 7.092 20.860 1.00 93.25 115 SER A CA 1
ATOM 890 C C . SER A 1 115 ? -14.821 6.902 21.428 1.00 93.25 115 SER A C 1
ATOM 892 O O . SER A 1 115 ? -13.973 6.367 20.719 1.00 93.25 115 SER A O 1
ATOM 894 N N . ASN A 1 116 ? -14.587 7.265 22.693 1.00 92.94 116 ASN A N 1
ATOM 895 C CA . ASN A 1 116 ? -13.323 6.935 23.361 1.00 92.94 116 ASN A CA 1
ATOM 896 C C . ASN A 1 116 ? -13.064 5.425 23.264 1.00 92.94 116 ASN A C 1
ATOM 898 O O . ASN A 1 116 ? -13.954 4.622 23.552 1.00 92.94 116 ASN A O 1
ATOM 902 N N . ILE A 1 117 ? -11.866 5.046 22.832 1.00 93.88 117 ILE A N 1
ATOM 903 C CA . ILE A 1 117 ? -11.500 3.648 22.625 1.00 93.88 117 ILE A CA 1
ATOM 904 C C . ILE A 1 117 ? -11.044 3.072 23.971 1.00 93.88 117 ILE A C 1
ATOM 906 O O . ILE A 1 117 ? -10.188 3.670 24.626 1.00 93.88 117 ILE A O 1
ATOM 910 N N . PRO A 1 118 ? -11.603 1.936 24.422 1.00 91.56 118 PRO A N 1
ATOM 911 C CA . PRO A 1 118 ? -11.234 1.358 25.706 1.00 91.56 118 PRO A CA 1
ATOM 912 C C . PRO A 1 118 ? -9.773 0.906 25.715 1.00 91.56 118 PRO A C 1
ATOM 914 O O . PRO A 1 118 ? -9.164 0.650 24.677 1.00 91.56 118 PRO A O 1
ATOM 917 N N . SER A 1 119 ? -9.219 0.786 26.915 1.00 88.25 119 SER A N 1
ATOM 918 C CA . SER A 1 119 ? -7.910 0.174 27.147 1.00 88.25 119 SER A CA 1
ATOM 919 C C . SER A 1 119 ? -8.101 -0.906 28.203 1.00 88.25 119 SER A C 1
ATOM 921 O O . SER A 1 119 ? -8.178 -0.633 29.404 1.00 88.25 119 SER A O 1
ATOM 923 N N . ILE A 1 120 ? -8.309 -2.135 27.730 1.00 84.94 120 ILE A N 1
ATOM 924 C CA . ILE A 1 120 ? -8.554 -3.327 28.548 1.00 84.94 120 ILE A CA 1
ATOM 925 C C . ILE A 1 120 ? -7.713 -4.476 27.998 1.00 84.94 120 ILE A C 1
ATOM 927 O O . ILE A 1 120 ? -7.579 -4.633 26.793 1.00 84.94 120 ILE A O 1
ATOM 931 N N . SER A 1 121 ? -7.172 -5.310 28.882 1.00 82.88 121 SER A N 1
ATOM 932 C CA . SER A 1 121 ? -6.090 -6.259 28.564 1.00 82.88 121 SER A CA 1
ATOM 933 C C . SER A 1 121 ? -6.398 -7.332 27.512 1.00 82.88 121 SER A C 1
ATOM 935 O O . SER A 1 121 ? -5.484 -7.989 27.026 1.00 82.88 121 SER A O 1
ATOM 937 N N . TYR A 1 122 ? -7.669 -7.563 27.198 1.00 81.31 122 TYR A N 1
ATOM 938 C CA . TYR A 1 122 ? -8.122 -8.581 26.245 1.00 81.31 122 TYR A CA 1
ATOM 939 C C . TYR A 1 122 ? -8.724 -7.978 24.972 1.00 81.31 122 TYR A C 1
ATOM 941 O O . TYR A 1 122 ? -9.328 -8.708 24.182 1.00 81.31 122 TYR A O 1
ATOM 949 N N . PHE A 1 123 ? -8.618 -6.661 24.816 1.00 89.00 123 PHE A N 1
ATOM 950 C CA . PHE A 1 123 ? -9.071 -5.911 23.660 1.00 89.00 123 PHE A CA 1
ATOM 951 C C . PHE A 1 123 ? -7.861 -5.400 22.902 1.00 89.00 123 PHE A C 1
ATOM 953 O O . PHE A 1 123 ? -6.998 -4.762 23.485 1.00 89.00 123 PHE A O 1
ATOM 960 N N . ASP A 1 124 ? -7.852 -5.671 21.611 1.00 90.94 124 ASP A N 1
ATOM 961 C CA . ASP A 1 124 ? -6.889 -5.155 20.661 1.00 90.94 124 ASP A CA 1
ATOM 962 C C . ASP A 1 124 ? -7.691 -4.501 19.537 1.00 90.94 124 ASP A C 1
ATOM 964 O O . ASP A 1 124 ? -8.467 -5.168 18.844 1.00 90.94 124 ASP A O 1
ATOM 968 N N . PHE A 1 125 ? -7.568 -3.184 19.402 1.00 94.62 125 PHE A N 1
ATOM 969 C CA . PHE A 1 125 ? -8.135 -2.449 18.280 1.00 94.62 125 PHE A CA 1
ATOM 970 C C . PHE A 1 125 ? -7.015 -1.769 17.549 1.00 94.62 125 PHE A C 1
ATOM 972 O O . PHE A 1 125 ? -6.416 -0.829 18.057 1.00 94.62 125 PHE A O 1
ATOM 979 N N . THR A 1 126 ? -6.742 -2.239 16.344 1.00 97.19 126 THR A N 1
ATOM 980 C CA . THR A 1 126 ? -5.637 -1.739 15.551 1.00 97.19 126 THR A CA 1
ATOM 981 C C . THR A 1 126 ? -6.099 -1.141 14.241 1.00 97.19 126 THR A C 1
ATOM 983 O O . THR A 1 126 ? -7.159 -1.475 13.709 1.00 97.19 126 THR A O 1
ATOM 986 N N . ILE A 1 127 ? -5.269 -0.256 13.700 1.00 97.88 127 ILE A N 1
ATOM 987 C CA . ILE A 1 127 ? -5.387 0.244 12.337 1.00 97.88 127 ILE A CA 1
ATOM 988 C C . ILE A 1 127 ? -4.019 0.274 11.674 1.00 97.88 127 ILE A C 1
ATOM 990 O O . ILE A 1 127 ? -2.995 0.508 12.313 1.00 97.88 127 ILE A O 1
ATOM 994 N N . GLY A 1 128 ? -3.990 0.05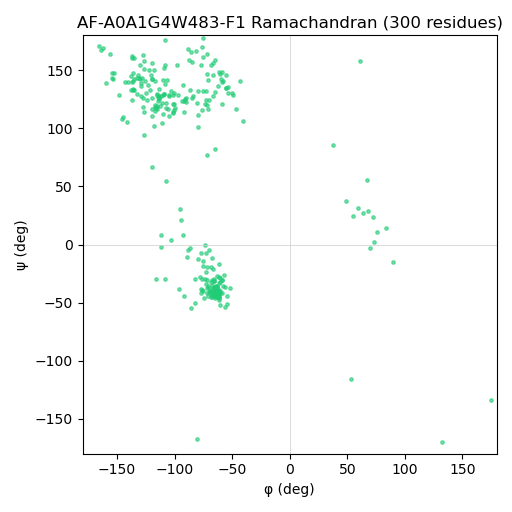6 10.372 1.00 97.94 128 GLY A N 1
ATOM 995 C CA . GLY A 1 128 ? -2.774 0.171 9.596 1.00 97.94 128 GLY A CA 1
ATOM 996 C C . GLY A 1 128 ? -3.012 -0.253 8.169 1.00 97.94 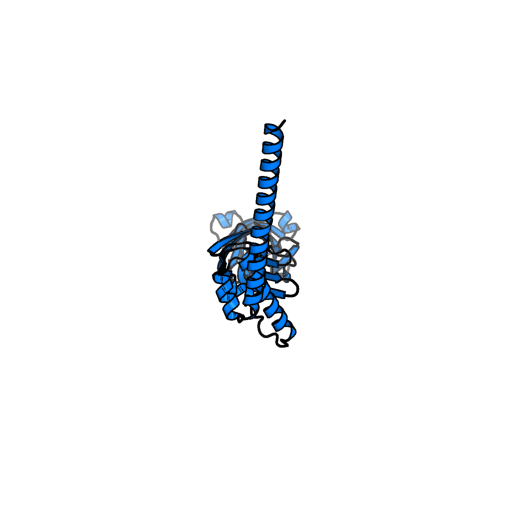128 GLY A C 1
ATOM 997 O O . GLY A 1 128 ? -4.003 0.153 7.562 1.00 97.94 128 GLY A O 1
ATOM 998 N N . TYR A 1 129 ? -2.108 -1.065 7.639 1.00 97.25 129 TYR A N 1
ATOM 999 C CA . TYR A 1 129 ? -2.226 -1.583 6.288 1.00 97.25 129 TYR A CA 1
ATOM 1000 C C . TYR A 1 129 ? -1.873 -3.062 6.204 1.00 97.25 129 TYR A C 1
ATOM 1002 O O . TYR A 1 129 ? -1.180 -3.603 7.063 1.00 97.25 129 TYR A O 1
ATOM 1010 N N . GLU A 1 130 ? -2.332 -3.691 5.131 1.00 95.50 130 GLU A N 1
ATOM 1011 C CA . GLU A 1 130 ? -1.983 -5.052 4.738 1.00 95.50 130 GLU A CA 1
ATOM 1012 C C . GLU A 1 130 ? -1.610 -5.078 3.258 1.00 95.50 130 GLU A C 1
ATOM 1014 O O . GLU A 1 130 ? -2.199 -4.345 2.455 1.00 95.50 130 GLU A O 1
ATOM 1019 N N . TYR A 1 131 ? -0.657 -5.933 2.896 1.00 92.50 131 TYR A N 1
ATOM 1020 C CA . TYR A 1 131 ? -0.375 -6.232 1.497 1.00 92.50 131 TYR A CA 1
ATOM 1021 C C . TYR A 1 131 ? -1.312 -7.333 0.970 1.00 92.50 131 TYR A C 1
ATOM 1023 O O . TYR A 1 131 ? -1.816 -8.151 1.745 1.00 92.50 131 TYR A O 1
ATOM 1031 N N . PRO A 1 132 ? -1.526 -7.402 -0.353 1.00 89.50 132 PRO A N 1
ATOM 1032 C CA . PRO A 1 132 ? -2.149 -8.539 -1.013 1.00 89.50 132 PRO A CA 1
ATOM 1033 C C . PRO A 1 132 ? -1.403 -9.833 -0.690 1.00 89.50 132 PRO A C 1
ATOM 1035 O O . PRO A 1 132 ? -0.172 -9.853 -0.622 1.00 89.50 132 PRO A O 1
ATOM 1038 N N . GLY A 1 133 ? -2.127 -10.951 -0.588 1.00 85.19 133 GLY A N 1
ATOM 1039 C CA . GLY A 1 133 ? -1.520 -12.253 -0.279 1.00 85.19 133 GLY A CA 1
ATOM 1040 C C . GLY A 1 133 ? -0.427 -12.680 -1.270 1.00 85.19 133 GLY A C 1
ATOM 1041 O O . GLY A 1 133 ? 0.499 -13.400 -0.899 1.00 85.19 133 GLY A O 1
ATOM 1042 N N . ALA A 1 134 ? -0.481 -12.188 -2.513 1.00 84.31 134 ALA A N 1
ATOM 1043 C CA . ALA A 1 134 ? 0.543 -12.425 -3.530 1.00 84.31 134 ALA A CA 1
ATOM 1044 C C . ALA A 1 134 ? 1.922 -11.851 -3.159 1.00 84.31 134 ALA A C 1
ATOM 1046 O O . ALA A 1 134 ? 2.928 -12.410 -3.590 1.00 84.31 134 ALA A O 1
ATOM 1047 N N . CYS A 1 135 ? 1.982 -10.792 -2.342 1.00 84.69 135 CYS A N 1
ATOM 1048 C CA . CYS A 1 135 ? 3.242 -10.225 -1.861 1.00 84.69 135 CYS A CA 1
ATOM 1049 C C . CYS A 1 135 ? 3.924 -11.121 -0.818 1.00 84.69 135 CYS A C 1
ATOM 1051 O O . CYS A 1 135 ? 5.135 -11.048 -0.679 1.00 84.69 135 CYS A O 1
ATOM 1053 N N . ARG A 1 136 ? 3.171 -11.987 -0.115 1.00 85.25 136 ARG A N 1
ATOM 1054 C CA . ARG A 1 136 ? 3.672 -12.859 0.973 1.00 85.25 136 ARG A CA 1
ATOM 1055 C C . ARG A 1 136 ? 4.386 -12.110 2.105 1.00 85.25 136 ARG A C 1
ATOM 1057 O O . ARG A 1 136 ? 5.174 -12.700 2.837 1.00 85.25 136 ARG A O 1
ATOM 1064 N N . THR A 1 137 ? 4.055 -10.837 2.273 1.00 86.94 137 THR A N 1
ATOM 1065 C CA . THR A 1 137 ? 4.621 -9.970 3.299 1.00 86.94 137 THR A CA 1
ATOM 1066 C C . THR A 1 137 ? 3.485 -9.386 4.122 1.00 86.94 137 THR A C 1
ATOM 1068 O O . THR A 1 137 ? 2.547 -8.813 3.573 1.00 86.94 137 THR A O 1
ATOM 1071 N N . ASP A 1 138 ? 3.578 -9.473 5.444 1.00 90.31 138 ASP A N 1
ATOM 1072 C CA . ASP A 1 138 ? 2.591 -8.834 6.315 1.00 90.31 138 ASP A CA 1
ATOM 1073 C C . ASP A 1 138 ? 2.759 -7.311 6.309 1.00 90.31 138 ASP A C 1
ATOM 1075 O O . ASP A 1 138 ? 3.879 -6.793 6.207 1.00 90.31 138 ASP A O 1
ATOM 1079 N N . GLY A 1 139 ? 1.649 -6.588 6.447 1.00 93.19 139 GLY 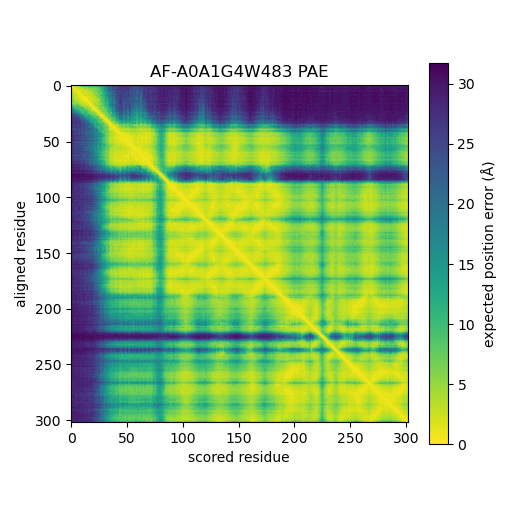A N 1
ATOM 1080 C CA . GLY A 1 139 ? 1.680 -5.146 6.674 1.00 93.19 139 GLY A CA 1
ATOM 1081 C C . GLY A 1 139 ? 1.951 -4.786 8.137 1.00 93.19 139 GLY A C 1
ATOM 1082 O O . GLY A 1 139 ? 2.344 -5.628 8.946 1.00 93.19 139 GLY A O 1
ATOM 1083 N N . THR A 1 140 ? 1.736 -3.519 8.483 1.00 96.50 140 THR A N 1
ATOM 1084 C CA . THR A 1 140 ? 1.946 -3.010 9.844 1.00 96.50 140 THR A CA 1
ATOM 1085 C C . THR A 1 140 ? 0.663 -2.383 10.358 1.00 96.50 140 THR A C 1
ATOM 1087 O O . THR A 1 140 ? 0.009 -1.624 9.641 1.00 96.50 140 THR A O 1
ATOM 1090 N N . LYS A 1 141 ? 0.340 -2.659 11.621 1.00 96.19 141 LYS A N 1
ATOM 1091 C CA . LYS A 1 141 ? -0.797 -2.086 12.340 1.00 96.19 141 LYS A CA 1
ATOM 1092 C C . LYS A 1 141 ? -0.322 -1.457 13.648 1.00 96.19 141 LYS A C 1
ATOM 1094 O O . LYS A 1 141 ? 0.678 -1.890 14.215 1.00 96.19 141 LYS A O 1
ATOM 1099 N N . VAL A 1 142 ? -1.028 -0.431 14.107 1.00 97.00 142 VAL A N 1
ATOM 1100 C CA . VAL A 1 142 ? -0.796 0.237 15.392 1.00 97.00 142 VAL A CA 1
ATOM 1101 C C . VAL A 1 142 ? -2.048 0.142 16.247 1.00 97.00 142 VAL A C 1
ATOM 1103 O O . VAL A 1 142 ? -3.156 0.177 15.709 1.00 97.00 142 VAL A O 1
ATOM 1106 N N . SER A 1 143 ? -1.873 0.024 17.562 1.00 96.44 143 SER A N 1
ATOM 1107 C CA . SER A 1 143 ? -2.997 0.007 18.499 1.00 96.44 143 SER A CA 1
ATOM 1108 C C . SER A 1 143 ? -3.645 1.392 18.599 1.00 96.44 143 SER A C 1
ATOM 1110 O O . SER A 1 143 ? -2.973 2.425 18.568 1.00 96.44 143 SER A O 1
ATOM 1112 N N . LEU A 1 144 ? -4.968 1.383 18.702 1.00 96.00 144 LEU A N 1
ATOM 1113 C CA . LEU A 1 144 ? -5.841 2.516 18.975 1.00 96.00 144 LEU A CA 1
ATOM 1114 C C . LEU A 1 144 ? -6.341 2.514 20.426 1.00 96.00 144 LEU A C 1
ATOM 1116 O O . LEU A 1 144 ? -7.183 3.334 20.785 1.00 96.00 144 LEU A O 1
ATOM 1120 N N . GLU A 1 145 ? -5.889 1.584 21.265 1.00 92.00 145 GLU A N 1
ATOM 1121 C CA . GLU A 1 145 ? -6.345 1.489 22.650 1.00 92.00 145 GLU A CA 1
ATOM 1122 C C . GLU A 1 145 ? -6.143 2.799 23.416 1.00 92.00 145 GLU A C 1
ATOM 1124 O O . GLU A 1 145 ? -5.089 3.435 23.352 1.00 92.00 145 GLU A O 1
ATOM 1129 N N . GLY A 1 146 ? -7.173 3.212 24.156 1.00 90.62 146 GLY A N 1
ATOM 1130 C CA . GLY A 1 146 ? -7.140 4.442 24.945 1.00 90.62 146 GLY A CA 1
ATOM 1131 C C . GLY A 1 146 ? -7.218 5.739 24.134 1.00 90.62 146 GLY A C 1
ATOM 1132 O O . GLY A 1 146 ? -7.161 6.813 24.735 1.00 90.62 146 GLY A O 1
ATOM 1133 N N . MET A 1 147 ? -7.353 5.691 22.800 1.00 94.94 147 MET A N 1
ATOM 1134 C CA . MET A 1 147 ? -7.487 6.911 21.998 1.00 94.94 147 MET A CA 1
ATOM 1135 C C . MET A 1 147 ? -8.787 7.642 22.344 1.00 94.94 147 MET A C 1
ATOM 1137 O O . MET A 1 147 ? -9.873 7.055 22.371 1.00 94.94 147 MET A O 1
ATOM 1141 N N . SER A 1 148 ? -8.683 8.945 22.590 1.00 95.00 148 SER A N 1
ATOM 1142 C CA . SER A 1 148 ? -9.837 9.780 22.902 1.00 95.00 148 SER A CA 1
ATOM 1143 C C . SER A 1 148 ? -10.682 10.082 21.663 1.00 95.00 148 SER A C 1
ATOM 1145 O O . SER A 1 148 ? -10.227 9.986 20.524 1.00 95.00 148 SER A O 1
ATOM 1147 N N . LYS A 1 149 ? -11.929 10.498 21.874 1.00 94.69 149 LYS A N 1
ATOM 1148 C CA . LYS A 1 149 ? -12.806 11.007 20.818 1.00 94.69 149 LYS A CA 1
ATOM 1149 C C . LYS A 1 149 ? -12.175 12.215 20.119 1.00 94.69 149 LYS A C 1
ATOM 1151 O O . LYS A 1 149 ? -11.606 13.092 20.765 1.00 94.69 149 LYS A O 1
ATOM 1156 N N . GLY A 1 150 ? -12.327 12.286 18.800 1.00 96.31 150 GLY A N 1
ATOM 1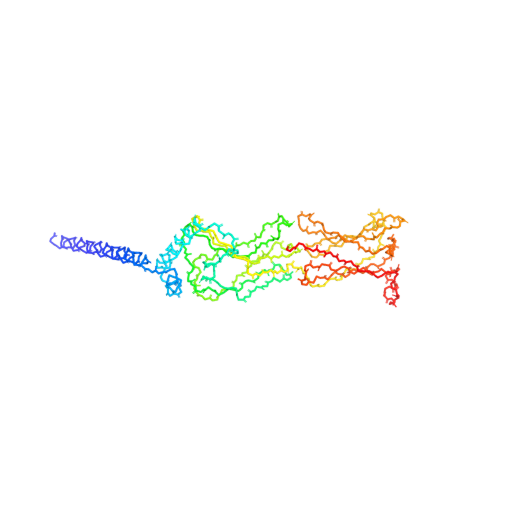157 C CA . GLY A 1 150 ? -11.822 13.384 17.979 1.00 96.31 150 GLY A CA 1
ATOM 1158 C C . GLY A 1 150 ? -11.073 12.914 16.738 1.00 96.31 150 GLY A C 1
ATOM 1159 O O . GLY A 1 150 ? -11.104 11.741 16.366 1.00 96.31 150 GLY A O 1
ATOM 1160 N N . LYS A 1 151 ? -10.408 13.858 16.071 1.00 98.12 151 LYS A N 1
ATOM 1161 C CA . LYS A 1 151 ? -9.603 13.577 14.880 1.00 98.12 151 LYS A CA 1
ATOM 1162 C C . LYS A 1 151 ? -8.193 13.170 15.275 1.00 98.12 151 LYS A C 1
ATOM 1164 O O . LYS A 1 151 ? -7.552 13.874 16.049 1.00 98.12 151 LYS A O 1
ATOM 1169 N N . HIS A 1 152 ? -7.702 12.095 14.671 1.00 98.12 152 HIS A N 1
ATOM 1170 C CA . HIS A 1 152 ? -6.353 11.585 14.894 1.00 98.12 152 HIS A CA 1
ATOM 1171 C C . HIS A 1 152 ? -5.664 11.317 13.566 1.00 98.12 152 HIS A C 1
ATOM 1173 O O . HIS A 1 152 ? -6.291 10.872 12.603 1.00 98.12 152 HIS A O 1
ATOM 1179 N N . THR A 1 153 ? -4.363 11.593 13.525 1.00 98.19 153 THR A N 1
ATOM 1180 C CA . THR A 1 153 ? -3.501 11.280 12.384 1.00 98.19 153 THR A CA 1
ATOM 1181 C C . THR A 1 153 ? -2.491 10.232 12.803 1.00 98.19 153 THR A C 1
ATOM 1183 O O . THR A 1 153 ? -1.767 10.409 13.779 1.00 98.19 153 THR A O 1
ATOM 1186 N N . ILE A 1 154 ? -2.448 9.147 12.045 1.00 98.06 154 ILE A N 1
ATOM 1187 C CA . ILE A 1 154 ? -1.575 8.007 12.274 1.00 98.06 154 ILE A CA 1
ATOM 1188 C C . ILE A 1 154 ? -0.617 7.918 11.098 1.00 98.06 154 ILE A C 1
ATOM 1190 O O . ILE A 1 154 ? -1.042 7.923 9.940 1.00 98.06 154 ILE A O 1
ATOM 1194 N N . THR A 1 155 ? 0.671 7.822 11.407 1.00 97.69 155 THR A N 1
ATOM 1195 C CA . THR A 1 155 ? 1.736 7.739 10.411 1.00 97.69 155 THR A CA 1
ATOM 1196 C C . THR A 1 155 ? 2.498 6.438 10.597 1.00 97.69 155 THR A C 1
ATOM 1198 O O . THR A 1 155 ? 2.967 6.143 11.694 1.00 97.69 155 THR A O 1
ATOM 1201 N N . ILE A 1 156 ? 2.614 5.659 9.524 1.00 97.19 156 ILE A N 1
ATOM 1202 C CA . ILE A 1 156 ? 3.260 4.346 9.519 1.00 97.19 156 ILE A CA 1
ATOM 1203 C C . ILE A 1 156 ? 4.214 4.293 8.326 1.00 97.19 156 ILE A C 1
ATOM 1205 O O . ILE A 1 156 ? 3.811 4.564 7.196 1.00 97.19 156 ILE A O 1
ATOM 1209 N N . ASN A 1 157 ? 5.467 3.902 8.558 1.00 94.88 157 ASN A N 1
ATOM 1210 C CA . ASN A 1 157 ? 6.362 3.556 7.458 1.00 94.88 157 ASN A CA 1
ATOM 1211 C C . ASN A 1 157 ? 5.938 2.197 6.901 1.00 94.88 157 ASN A C 1
ATOM 1213 O O . ASN A 1 157 ? 5.892 1.196 7.624 1.00 94.88 157 ASN A O 1
ATOM 1217 N N . THR A 1 158 ? 5.594 2.173 5.622 1.00 91.94 158 THR A N 1
ATOM 1218 C CA . THR A 1 158 ? 5.361 0.926 4.902 1.00 91.94 158 THR A CA 1
ATOM 1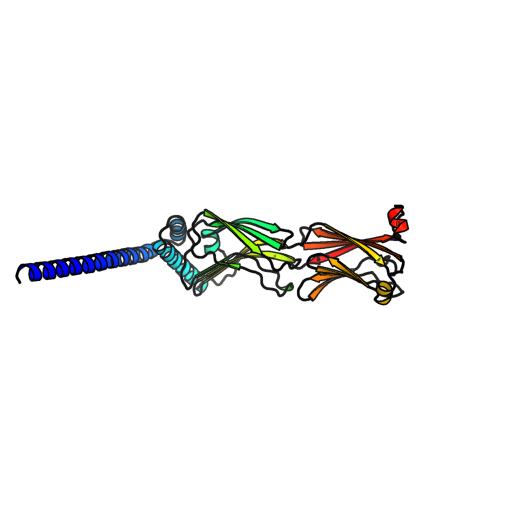219 C C . THR A 1 158 ? 6.692 0.209 4.670 1.00 91.94 158 THR A C 1
ATOM 1221 O O . THR A 1 158 ? 7.768 0.797 4.797 1.00 91.94 158 THR A O 1
ATOM 1224 N N . LYS A 1 159 ? 6.636 -1.077 4.320 1.00 88.06 159 LYS A N 1
ATOM 1225 C CA . LYS A 1 159 ? 7.838 -1.831 3.919 1.00 88.06 159 LYS A CA 1
ATOM 1226 C C . LYS A 1 159 ? 8.358 -1.456 2.518 1.00 88.06 159 LYS A C 1
ATOM 1228 O O . LYS A 1 159 ? 9.345 -2.040 2.086 1.00 88.06 159 LYS A O 1
ATOM 1233 N N . GLY A 1 160 ? 7.702 -0.523 1.821 1.00 83.31 160 GLY A N 1
ATOM 1234 C CA . GLY A 1 160 ? 8.107 -0.038 0.504 1.00 83.31 160 GLY A CA 1
ATOM 1235 C C . GLY A 1 160 ? 7.977 -1.063 -0.619 1.00 83.31 160 GLY A C 1
ATOM 1236 O O . GLY A 1 160 ? 8.742 -1.030 -1.582 1.00 83.31 160 GLY A O 1
ATOM 1237 N N . LEU A 1 161 ? 7.038 -2.010 -0.507 1.00 84.88 161 LEU A N 1
ATOM 1238 C CA . LEU A 1 161 ? 6.793 -2.960 -1.590 1.00 84.88 161 LEU A CA 1
ATOM 1239 C C . LEU A 1 161 ? 5.923 -2.295 -2.647 1.00 84.88 161 LEU A C 1
ATOM 1241 O O . LEU A 1 161 ? 4.786 -1.922 -2.363 1.00 84.88 161 LEU A O 1
ATOM 1245 N N . VAL A 1 162 ? 6.432 -2.226 -3.879 1.00 87.31 162 VAL A N 1
ATOM 1246 C CA . VAL A 1 162 ? 5.746 -1.613 -5.025 1.00 87.31 162 VAL A CA 1
ATOM 1247 C C . VAL A 1 162 ? 4.472 -2.388 -5.395 1.00 87.31 162 VAL A C 1
ATOM 1249 O O . VAL A 1 162 ? 4.470 -3.244 -6.278 1.00 87.31 162 VAL A O 1
ATOM 1252 N N . SER A 1 163 ? 3.378 -2.124 -4.688 1.00 89.56 163 SER A N 1
ATOM 1253 C CA . SER A 1 163 ? 2.152 -2.925 -4.725 1.00 89.56 163 SER A CA 1
ATOM 1254 C C . SER A 1 163 ? 0.969 -2.172 -4.122 1.00 89.56 163 SER A C 1
ATOM 1256 O O . SER A 1 163 ? 1.121 -1.128 -3.481 1.00 89.56 163 SER A O 1
ATOM 1258 N N . GLY A 1 164 ? -0.237 -2.694 -4.333 1.00 92.44 164 GLY A N 1
ATOM 1259 C CA . GLY A 1 164 ? -1.397 -2.247 -3.582 1.00 92.44 164 GLY A CA 1
ATOM 1260 C C . GLY A 1 164 ? -1.229 -2.493 -2.085 1.00 92.44 164 GLY A C 1
ATOM 1261 O O . GLY A 1 164 ? -0.608 -3.463 -1.665 1.00 92.44 164 GLY A O 1
ATOM 1262 N N . ILE A 1 165 ? -1.799 -1.606 -1.276 1.00 94.69 165 ILE A N 1
ATOM 1263 C CA . ILE A 1 165 ? -1.956 -1.782 0.166 1.00 94.69 165 ILE A CA 1
ATOM 1264 C C . ILE A 1 165 ? -3.402 -1.495 0.546 1.00 94.69 165 ILE A C 1
ATOM 1266 O O . ILE A 1 165 ? -4.027 -0.572 0.022 1.00 94.69 165 ILE A O 1
ATOM 1270 N N . ASN A 1 166 ? -3.930 -2.264 1.487 1.00 95.94 166 ASN A N 1
ATOM 1271 C CA . ASN A 1 166 ? -5.279 -2.092 2.003 1.00 95.94 166 ASN A CA 1
ATOM 1272 C C . ASN A 1 166 ? -5.212 -1.481 3.397 1.00 95.94 166 ASN A C 1
ATOM 1274 O O . ASN A 1 166 ? -4.688 -2.106 4.314 1.00 95.94 166 ASN A O 1
ATOM 1278 N N . VAL A 1 167 ? -5.754 -0.274 3.564 1.00 97.38 167 VAL A N 1
ATOM 1279 C CA . VAL A 1 167 ? -5.921 0.354 4.877 1.00 97.38 167 VAL A CA 1
ATOM 1280 C C . VAL A 1 167 ? -7.011 -0.394 5.626 1.00 97.38 167 VAL A C 1
ATOM 1282 O O . VAL A 1 167 ? -8.168 -0.415 5.195 1.00 97.38 167 VAL A O 1
ATOM 1285 N N . VAL A 1 168 ? -6.632 -1.005 6.740 1.00 96.31 168 VAL A N 1
ATOM 1286 C CA . VAL A 1 168 ? -7.457 -1.944 7.498 1.00 96.31 168 VAL A CA 1
ATOM 1287 C C . VAL A 1 168 ? -7.507 -1.535 8.956 1.00 96.31 168 VAL A C 1
ATOM 1289 O O . VAL A 1 168 ? -6.494 -1.107 9.505 1.00 96.31 168 VAL A O 1
ATOM 1292 N N . ALA A 1 169 ? -8.668 -1.719 9.580 1.00 96.19 169 ALA A N 1
ATOM 1293 C CA . ALA A 1 169 ? -8.762 -1.818 11.028 1.00 96.19 169 ALA A CA 1
ATOM 1294 C C . ALA A 1 169 ? -9.291 -3.181 11.460 1.00 96.19 169 ALA A C 1
ATOM 1296 O O . ALA A 1 169 ? -10.081 -3.813 10.752 1.00 96.19 169 ALA A O 1
ATOM 1297 N N . GLU A 1 170 ? -8.855 -3.606 12.638 1.00 94.06 170 GLU A N 1
ATOM 1298 C CA . GLU A 1 170 ? -9.228 -4.878 13.240 1.00 94.06 170 GLU A CA 1
ATOM 1299 C C . GLU A 1 170 ? -9.544 -4.696 14.712 1.00 94.06 170 GLU A C 1
ATOM 1301 O O . GLU A 1 170 ? -8.778 -4.071 15.437 1.00 94.06 170 GLU A O 1
ATOM 1306 N N . ILE A 1 171 ? -10.653 -5.285 15.145 1.00 91.12 171 ILE A N 1
ATOM 1307 C CA . ILE A 1 171 ? -10.982 -5.453 16.555 1.00 91.12 171 ILE A CA 1
ATOM 1308 C C . ILE A 1 171 ? -10.850 -6.932 16.884 1.00 91.12 171 ILE A C 1
ATOM 1310 O O . ILE A 1 171 ? -11.453 -7.780 16.226 1.00 91.12 171 ILE A O 1
ATOM 1314 N N . LYS A 1 172 ? -10.120 -7.237 17.950 1.00 89.69 172 LYS A N 1
ATOM 1315 C CA . LYS A 1 172 ? -10.092 -8.546 18.590 1.00 89.69 172 LYS A CA 1
ATOM 1316 C C . LYS A 1 172 ? -10.379 -8.363 20.074 1.00 89.69 172 LYS A C 1
ATOM 1318 O O . LYS A 1 172 ? -9.633 -7.697 20.779 1.00 89.69 172 LYS A O 1
ATOM 1323 N N . ALA A 1 173 ? -11.467 -8.955 20.548 1.00 87.69 173 ALA A N 1
ATOM 1324 C CA . ALA A 1 173 ? -11.891 -8.866 21.939 1.00 87.69 173 ALA A CA 1
ATOM 1325 C C . ALA A 1 173 ? -12.442 -10.218 22.397 1.00 87.69 173 ALA A C 1
ATOM 1327 O O . ALA A 1 173 ? -13.552 -10.589 22.023 1.00 87.69 173 ALA A O 1
ATOM 1328 N N . ARG A 1 174 ? -11.681 -10.961 23.212 1.00 84.69 174 ARG A N 1
ATOM 1329 C CA . ARG A 1 174 ? -12.013 -12.356 23.581 1.00 84.69 174 ARG A CA 1
ATOM 1330 C C . ARG A 1 174 ? -12.248 -13.217 22.323 1.00 84.69 174 ARG A C 1
ATOM 1332 O O . ARG A 1 174 ? -11.324 -13.370 21.522 1.00 84.69 174 ARG A O 1
ATOM 1339 N N . ASP A 1 175 ? -13.466 -13.724 22.137 1.00 81.00 175 ASP A N 1
ATOM 1340 C CA . ASP A 1 175 ? -13.882 -14.533 20.986 1.00 81.00 175 ASP A CA 1
ATOM 1341 C C . ASP A 1 175 ? -14.416 -13.687 19.817 1.00 81.00 175 ASP A C 1
ATOM 1343 O O . ASP A 1 175 ? -14.588 -14.194 18.707 1.00 81.00 175 ASP A O 1
ATOM 1347 N N . TYR A 1 176 ? -14.652 -12.390 20.033 1.00 84.19 176 TYR A N 1
ATOM 1348 C CA . TYR A 1 176 ? -15.087 -11.475 18.989 1.00 84.19 176 TYR A CA 1
ATOM 1349 C C . TYR A 1 176 ? -13.912 -11.029 18.118 1.00 84.19 176 TYR A C 1
ATOM 1351 O O . TYR A 1 176 ? -12.868 -10.599 18.621 1.00 84.19 176 TYR A O 1
ATOM 1359 N N . LYS A 1 177 ? -14.100 -11.096 16.798 1.00 86.94 177 LYS A N 1
ATOM 1360 C CA . LYS A 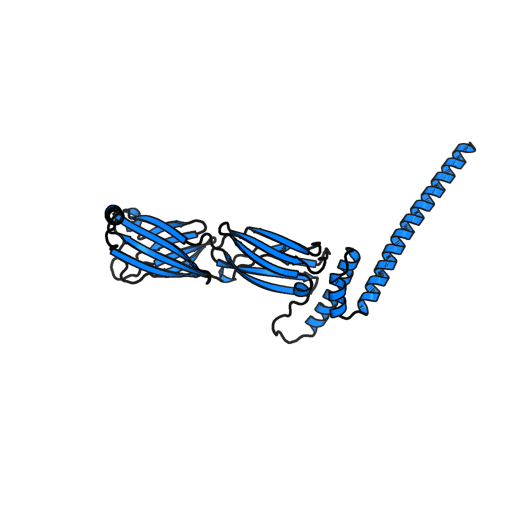1 177 ? -13.169 -10.570 15.800 1.00 86.94 177 LYS A CA 1
ATOM 1361 C C . LYS A 1 177 ? -13.941 -9.837 14.720 1.00 86.94 177 LYS A C 1
ATOM 1363 O O . LYS A 1 177 ? -14.901 -10.372 14.175 1.00 86.94 177 LYS A O 1
ATOM 1368 N N . GLU A 1 178 ? -13.471 -8.652 14.372 1.00 88.25 178 GLU A N 1
ATOM 1369 C CA . GLU A 1 178 ? -14.020 -7.844 13.294 1.00 88.25 178 GLU A CA 1
ATOM 1370 C C . GLU A 1 178 ? -12.875 -7.251 12.482 1.00 88.25 178 GLU A C 1
ATOM 1372 O O . GLU A 1 178 ? -11.864 -6.831 13.041 1.00 88.25 178 GLU A O 1
ATOM 1377 N N . ARG A 1 179 ? -13.033 -7.213 11.160 1.00 91.75 179 ARG A N 1
ATOM 1378 C CA . ARG A 1 179 ? -12.051 -6.639 10.242 1.00 91.75 179 ARG A CA 1
ATOM 1379 C C . ARG A 1 179 ? -12.764 -5.772 9.224 1.00 91.75 179 ARG A C 1
ATOM 1381 O O . ARG A 1 179 ? -13.722 -6.219 8.596 1.00 91.75 179 ARG A O 1
ATOM 1388 N N . LYS A 1 180 ? -12.237 -4.573 9.000 1.00 92.12 180 LYS A N 1
ATOM 1389 C CA . LYS A 1 180 ? -12.742 -3.639 7.998 1.00 92.12 180 LYS A CA 1
ATOM 1390 C C . LYS A 1 180 ? -11.624 -3.140 7.101 1.00 92.12 180 LYS A C 1
ATOM 1392 O O . LYS A 1 180 ? -10.643 -2.592 7.591 1.00 92.12 180 LYS A O 1
ATOM 1397 N N . VAL A 1 181 ? -11.818 -3.255 5.788 1.00 93.69 181 VAL A N 1
ATOM 1398 C CA . VAL A 1 181 ? -11.002 -2.550 4.791 1.00 93.69 181 VAL A CA 1
ATOM 1399 C C . VAL A 1 181 ? -11.665 -1.206 4.508 1.00 93.69 181 VAL A C 1
ATOM 1401 O O . VAL A 1 181 ? -12.830 -1.165 4.120 1.00 93.69 181 VAL A O 1
ATOM 1404 N N . PHE A 1 182 ? -10.943 -0.106 4.703 1.00 93.94 182 PHE A N 1
ATOM 1405 C CA . PHE A 1 182 ? -11.464 1.229 4.409 1.00 93.94 182 PHE A CA 1
ATOM 1406 C C . PHE A 1 182 ? -11.142 1.689 2.995 1.00 93.94 182 PHE A C 1
ATOM 1408 O O . PHE A 1 182 ? -11.976 2.312 2.342 1.00 93.94 182 PHE A O 1
ATOM 1415 N N . LYS A 1 183 ? -9.900 1.468 2.559 1.00 94.00 183 LYS A N 1
ATOM 1416 C CA . LYS A 1 183 ? -9.392 2.037 1.313 1.00 94.00 183 LYS A CA 1
ATOM 1417 C C . LYS A 1 183 ? -8.191 1.257 0.808 1.00 94.00 183 LYS A C 1
ATOM 1419 O O . LYS A 1 183 ? -7.294 0.952 1.589 1.00 94.00 183 LYS A O 1
ATOM 1424 N N . SER A 1 184 ? -8.138 1.034 -0.496 1.00 94.44 184 SER A N 1
ATOM 1425 C CA . SER A 1 184 ? -6.943 0.543 -1.176 1.00 94.44 184 SER A CA 1
ATOM 1426 C C . SER A 1 184 ? -6.125 1.726 -1.695 1.00 94.44 184 SER A C 1
ATOM 1428 O O . SER A 1 184 ? -6.668 2.712 -2.202 1.00 94.44 184 SER A O 1
ATOM 1430 N N . LEU A 1 185 ? -4.812 1.659 -1.525 1.00 94.44 185 LEU A N 1
ATOM 1431 C CA . LEU A 1 185 ? -3.842 2.639 -2.006 1.00 94.44 18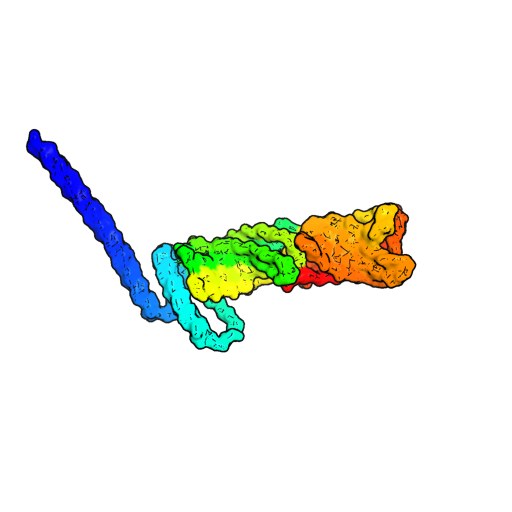5 LEU A CA 1
ATOM 1432 C C . LEU A 1 185 ? -2.765 1.912 -2.802 1.00 94.44 185 LEU A C 1
ATOM 1434 O O . LEU A 1 185 ? -2.628 0.699 -2.684 1.00 94.44 185 LEU A O 1
ATOM 1438 N N . PHE A 1 186 ? -2.000 2.650 -3.598 1.00 93.25 186 PHE A N 1
ATOM 1439 C CA . PHE A 1 186 ? -0.848 2.105 -4.300 1.00 93.25 186 PHE A CA 1
ATOM 1440 C C . PHE A 1 186 ? 0.433 2.669 -3.691 1.00 93.25 186 PHE A C 1
ATOM 1442 O O . PHE A 1 186 ? 0.684 3.872 -3.799 1.00 93.25 186 PHE A O 1
ATOM 1449 N N . ASP A 1 187 ? 1.209 1.807 -3.036 1.00 90.25 187 ASP A N 1
ATOM 1450 C CA . ASP A 1 187 ? 2.512 2.155 -2.486 1.00 90.25 187 ASP A CA 1
ATOM 1451 C C . ASP A 1 187 ? 3.549 2.132 -3.612 1.00 90.25 187 ASP A C 1
ATOM 1453 O O . ASP A 1 187 ? 3.953 1.073 -4.092 1.00 90.25 187 ASP A O 1
ATOM 1457 N N . LYS A 1 188 ? 3.904 3.320 -4.109 1.00 86.50 188 LYS A N 1
ATOM 1458 C CA . LYS A 1 188 ? 4.798 3.486 -5.258 1.00 86.50 188 LYS A CA 1
ATOM 1459 C C . LYS A 1 188 ? 5.929 4.465 -4.939 1.00 86.50 188 LYS A C 1
ATOM 1461 O O . LYS A 1 188 ? 5.658 5.525 -4.378 1.00 86.50 188 LYS A O 1
ATOM 1466 N N . PRO A 1 189 ? 7.167 4.183 -5.374 1.00 81.31 189 PRO A N 1
ATOM 1467 C CA . PRO A 1 189 ? 8.340 4.986 -5.017 1.00 81.31 189 PRO A CA 1
ATOM 1468 C C . PRO A 1 189 ? 8.420 6.320 -5.775 1.00 81.31 189 PRO A C 1
ATOM 1470 O O . PRO A 1 189 ? 9.143 7.234 -5.391 1.00 81.31 189 PRO A O 1
ATOM 1473 N N . PHE A 1 190 ? 7.697 6.459 -6.891 1.00 83.00 190 PHE A N 1
ATOM 1474 C CA . PHE A 1 190 ? 7.592 7.691 -7.680 1.00 83.00 190 PHE A CA 1
ATOM 1475 C C . PHE A 1 190 ? 6.422 7.600 -8.668 1.00 83.00 190 PHE A C 1
ATOM 1477 O O . PHE A 1 190 ? 5.825 6.543 -8.862 1.00 83.00 190 PHE A O 1
ATOM 1484 N N . ALA A 1 191 ? 6.086 8.717 -9.318 1.00 83.19 191 ALA A N 1
ATOM 1485 C CA . ALA A 1 191 ? 5.112 8.728 -10.411 1.00 83.19 191 ALA A CA 1
ATOM 1486 C C . ALA A 1 191 ? 5.737 8.307 -11.753 1.00 83.19 191 ALA A C 1
ATOM 1488 O O . ALA A 1 191 ? 5.208 7.418 -12.413 1.00 83.19 191 ALA A O 1
ATOM 1489 N N . CYS A 1 192 ? 6.867 8.926 -12.110 1.00 89.44 192 CYS A N 1
ATOM 1490 C CA . CYS A 1 192 ? 7.622 8.706 -13.344 1.00 89.44 192 CYS A CA 1
ATOM 1491 C C . CYS A 1 192 ? 9.130 8.726 -13.051 1.00 89.44 192 CYS A C 1
ATOM 1493 O O . CYS A 1 192 ? 9.603 9.572 -12.285 1.00 89.44 192 CYS A O 1
ATOM 1495 N N . LYS A 1 193 ? 9.898 7.837 -13.685 1.00 90.69 193 LYS A N 1
ATOM 1496 C CA . LYS A 1 193 ? 11.364 7.865 -13.671 1.00 90.69 193 LYS A CA 1
ATOM 1497 C C . LYS A 1 193 ? 11.910 7.575 -15.057 1.00 90.69 193 LYS A C 1
ATOM 1499 O O . LYS A 1 193 ? 11.522 6.599 -15.685 1.00 90.69 193 LYS A O 1
ATOM 1504 N N . THR A 1 194 ? 12.861 8.390 -15.505 1.00 92.81 194 THR A N 1
ATOM 1505 C CA . THR A 1 194 ? 13.668 8.089 -16.692 1.00 92.81 194 THR A CA 1
ATOM 1506 C C . THR A 1 194 ? 15.054 7.621 -16.264 1.00 92.81 194 THR A C 1
ATOM 1508 O O . THR A 1 194 ? 15.690 8.255 -15.419 1.00 92.81 194 THR A O 1
ATOM 1511 N N . VAL A 1 195 ? 15.516 6.523 -16.852 1.00 91.88 195 VAL A N 1
ATOM 1512 C CA . VAL A 1 195 ? 16.886 6.020 -16.744 1.00 91.88 195 VAL A CA 1
ATOM 1513 C C . VAL A 1 195 ? 17.498 5.988 -18.135 1.00 91.88 195 VAL A C 1
ATOM 1515 O O . VAL A 1 195 ? 16.823 5.668 -19.113 1.00 91.88 195 VAL A O 1
ATOM 1518 N N . PHE A 1 196 ? 18.777 6.325 -18.210 1.00 93.25 196 PHE A N 1
ATOM 1519 C CA . PHE A 1 196 ? 19.557 6.267 -19.433 1.00 93.25 196 PHE A CA 1
ATOM 1520 C C . PHE A 1 196 ? 20.726 5.311 -19.246 1.00 93.25 196 PHE A C 1
ATOM 1522 O O . PHE A 1 196 ? 21.325 5.289 -18.170 1.00 93.25 196 PHE A O 1
ATOM 1529 N N . HIS A 1 197 ? 21.059 4.552 -20.283 1.00 93.94 197 HIS A N 1
ATOM 1530 C CA . HIS A 1 197 ? 22.150 3.586 -20.241 1.00 93.94 197 HIS A CA 1
ATOM 1531 C C . HIS A 1 197 ? 22.808 3.459 -21.614 1.00 93.94 197 HIS A C 1
ATOM 1533 O O . HIS A 1 197 ? 22.124 3.257 -22.614 1.00 93.94 197 HIS A O 1
ATOM 1539 N N . GLU A 1 198 ? 24.131 3.582 -21.667 1.00 95.94 198 GLU A N 1
ATOM 1540 C CA . GLU A 1 198 ? 24.911 3.265 -22.864 1.00 95.94 198 GLU A CA 1
ATOM 1541 C C . GLU A 1 198 ? 25.364 1.808 -22.788 1.00 95.94 198 GLU A C 1
ATOM 1543 O O . GLU A 1 198 ? 25.996 1.393 -21.815 1.00 95.94 198 GLU A O 1
ATOM 1548 N N . ILE A 1 199 ? 25.010 1.028 -23.807 1.00 94.12 199 ILE A N 1
ATOM 1549 C CA . ILE A 1 199 ? 25.275 -0.406 -23.853 1.00 94.12 199 ILE A CA 1
ATOM 1550 C C . ILE A 1 199 ? 26.772 -0.648 -24.017 1.00 94.12 199 ILE A C 1
ATOM 1552 O O . ILE A 1 199 ? 27.387 -0.207 -24.989 1.00 94.12 199 ILE A O 1
ATOM 1556 N N . ASN A 1 200 ? 27.352 -1.412 -23.098 1.00 94.62 200 ASN A N 1
ATOM 1557 C CA . ASN A 1 200 ? 28.747 -1.835 -23.160 1.00 94.62 200 ASN A CA 1
ATOM 1558 C C . ASN A 1 200 ? 28.870 -3.337 -23.486 1.00 94.62 200 ASN A C 1
ATOM 1560 O O . ASN A 1 200 ? 27.883 -4.070 -23.581 1.00 94.62 200 ASN A O 1
ATOM 1564 N N . SER A 1 201 ? 30.105 -3.816 -23.650 1.00 93.50 201 SER A N 1
ATOM 1565 C CA . SER A 1 201 ? 30.383 -5.216 -23.998 1.00 93.50 201 SER A CA 1
ATOM 1566 C C . SER A 1 201 ? 29.875 -6.227 -22.965 1.00 93.50 201 SER A C 1
ATOM 1568 O O . SER A 1 201 ? 29.497 -7.335 -23.339 1.00 93.50 201 SER A O 1
ATOM 1570 N N . ASN A 1 202 ? 29.851 -5.867 -21.678 1.00 90.69 202 ASN A N 1
ATOM 1571 C CA . ASN A 1 202 ? 29.357 -6.749 -20.623 1.00 90.69 202 ASN A CA 1
ATOM 1572 C C . ASN A 1 202 ? 27.830 -6.899 -20.682 1.00 90.69 202 ASN A C 1
ATOM 1574 O O . ASN A 1 202 ? 27.332 -8.004 -20.488 1.00 90.69 202 ASN A O 1
ATOM 1578 N N . ASP A 1 203 ? 27.095 -5.832 -21.004 1.00 90.62 203 ASP A N 1
ATOM 1579 C CA . ASP A 1 203 ? 25.637 -5.905 -21.175 1.00 90.62 203 ASP A CA 1
ATOM 1580 C C . ASP A 1 203 ? 25.271 -6.863 -22.314 1.00 90.62 203 ASP A C 1
ATOM 1582 O O . ASP A 1 203 ? 24.434 -7.747 -22.136 1.00 90.62 203 ASP A O 1
ATOM 1586 N N . VAL A 1 204 ? 25.969 -6.750 -23.453 1.00 88.88 204 VAL A N 1
ATOM 1587 C CA . VAL A 1 204 ? 25.791 -7.635 -24.618 1.00 88.88 204 VAL A CA 1
ATOM 1588 C C . VAL A 1 204 ? 26.165 -9.079 -24.284 1.00 88.88 204 VAL A C 1
ATOM 1590 O O . VAL A 1 204 ? 25.446 -10.001 -24.659 1.00 88.88 204 VAL A O 1
ATOM 1593 N N . MET A 1 205 ? 27.271 -9.294 -23.563 1.00 87.69 205 MET A N 1
ATOM 1594 C CA . MET A 1 205 ? 27.701 -10.630 -23.134 1.00 87.69 205 MET A CA 1
ATOM 1595 C C . MET A 1 205 ? 26.674 -11.293 -22.209 1.00 87.69 205 MET A C 1
ATOM 1597 O O . MET A 1 205 ? 26.434 -12.494 -22.313 1.00 87.69 205 MET A O 1
ATOM 1601 N N . MET A 1 206 ? 26.075 -10.516 -21.306 1.00 85.19 206 MET A N 1
ATOM 1602 C CA . MET A 1 206 ? 25.085 -10.997 -20.342 1.00 85.19 206 MET A CA 1
ATOM 1603 C C . MET A 1 206 ? 23.650 -10.967 -20.877 1.00 85.19 206 MET A C 1
ATOM 1605 O O . MET A 1 206 ? 22.739 -11.403 -20.169 1.00 85.19 206 MET A O 1
ATOM 1609 N N . ASP A 1 207 ? 23.457 -10.436 -22.086 1.00 84.06 207 ASP A N 1
ATOM 1610 C CA . ASP A 1 207 ? 22.166 -10.196 -22.730 1.00 84.06 207 ASP A CA 1
ATOM 1611 C C . ASP A 1 207 ? 21.163 -9.473 -21.813 1.00 84.06 207 ASP A C 1
ATOM 1613 O O . ASP A 1 207 ? 19.968 -9.789 -21.752 1.00 84.06 207 ASP A O 1
ATOM 1617 N N . ARG A 1 208 ? 21.680 -8.534 -21.006 1.00 85.69 208 ARG A N 1
ATOM 1618 C CA . ARG A 1 208 ? 20.885 -7.848 -19.989 1.00 85.69 208 ARG A CA 1
ATOM 1619 C C . ARG A 1 208 ? 21.406 -6.463 -19.639 1.00 85.69 208 ARG A C 1
ATOM 1621 O O . ARG A 1 208 ? 22.603 -6.267 -19.465 1.00 85.69 208 ARG A O 1
ATOM 1628 N N . VAL A 1 209 ? 20.470 -5.549 -19.404 1.00 86.50 209 VAL A N 1
ATOM 1629 C CA . VAL A 1 2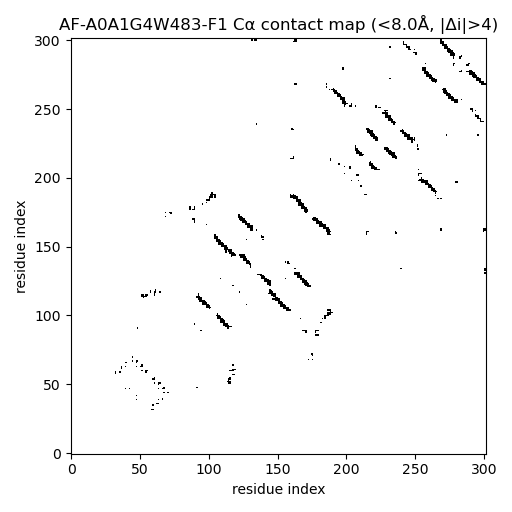09 ? 20.715 -4.258 -18.752 1.00 86.50 209 VAL A CA 1
ATOM 1630 C C . VAL A 1 209 ? 19.976 -4.254 -17.428 1.00 86.50 209 VAL A C 1
ATOM 1632 O O . VAL A 1 209 ? 18.771 -4.506 -17.372 1.00 86.50 209 VAL A O 1
ATOM 1635 N N . GLN A 1 210 ? 20.699 -3.952 -16.356 1.00 85.56 210 GLN A N 1
ATOM 1636 C CA . GLN A 1 210 ? 20.120 -3.794 -15.032 1.00 85.56 210 GLN A CA 1
ATOM 1637 C C . GLN A 1 210 ? 20.188 -2.327 -14.623 1.00 85.56 210 GLN A C 1
ATOM 1639 O O . GLN A 1 210 ? 21.265 -1.746 -14.520 1.00 85.56 210 GLN A O 1
ATOM 1644 N N . SER A 1 211 ? 19.034 -1.739 -14.332 1.00 80.56 211 SER A N 1
ATOM 1645 C CA . SER A 1 211 ? 18.940 -0.390 -13.789 1.00 80.56 211 SER A CA 1
ATOM 1646 C C . SER A 1 211 ? 18.424 -0.459 -12.360 1.00 80.56 211 SER A C 1
ATOM 1648 O O . SER A 1 211 ? 17.322 -0.945 -12.101 1.00 80.56 211 SER A O 1
ATOM 1650 N N . LYS A 1 212 ? 19.232 0.030 -11.415 1.00 73.75 212 LYS A N 1
ATOM 1651 C CA . LYS A 1 212 ? 18.774 0.243 -10.041 1.00 73.75 212 LYS A CA 1
ATOM 1652 C C . LYS A 1 212 ? 17.919 1.500 -10.016 1.00 73.75 212 LYS A C 1
ATOM 1654 O O . LYS A 1 212 ? 18.403 2.596 -10.292 1.00 73.75 212 LYS A O 1
ATOM 1659 N N . ILE A 1 213 ? 16.651 1.317 -9.700 1.00 73.81 213 ILE A N 1
ATOM 1660 C CA . ILE A 1 213 ? 15.692 2.382 -9.463 1.00 73.81 213 ILE A CA 1
ATOM 1661 C C . ILE A 1 213 ? 15.398 2.365 -7.946 1.00 73.81 213 ILE A C 1
ATOM 1663 O O . ILE A 1 213 ? 15.602 1.323 -7.320 1.00 73.81 213 ILE A O 1
ATOM 1667 N N . PRO A 1 214 ? 15.025 3.481 -7.289 1.00 69.81 214 PRO A N 1
ATOM 1668 C CA . PRO A 1 214 ? 14.618 3.419 -5.886 1.00 69.81 214 PRO A CA 1
ATOM 1669 C C . PRO A 1 214 ? 13.572 2.319 -5.659 1.00 69.81 214 PRO A C 1
ATOM 1671 O O . PRO A 1 214 ? 12.618 2.208 -6.430 1.00 69.81 214 PRO A O 1
ATOM 1674 N N . ASP A 1 215 ? 13.823 1.486 -4.646 1.00 69.25 215 ASP A N 1
ATOM 1675 C CA . ASP A 1 215 ? 12.917 0.458 -4.112 1.00 69.25 215 ASP A CA 1
ATOM 1676 C C . ASP A 1 215 ? 12.640 -0.765 -5.016 1.00 69.25 215 ASP A C 1
ATOM 1678 O O . ASP A 1 215 ? 12.018 -1.732 -4.574 1.00 69.25 215 ASP A O 1
ATOM 1682 N N . PHE A 1 216 ? 13.173 -0.806 -6.247 1.00 73.62 216 PHE A N 1
ATOM 1683 C CA . PHE A 1 216 ? 13.123 -1.995 -7.112 1.00 73.62 216 PHE A CA 1
ATOM 1684 C C . PHE A 1 216 ? 14.234 -2.049 -8.174 1.00 73.62 216 PHE A C 1
ATOM 1686 O O . PHE A 1 216 ? 14.895 -1.065 -8.509 1.00 73.62 216 PHE A O 1
ATOM 1693 N N . ILE A 1 217 ? 14.435 -3.230 -8.758 1.00 79.31 217 ILE A N 1
ATOM 1694 C CA . ILE A 1 217 ? 15.378 -3.425 -9.867 1.00 79.31 217 ILE A CA 1
ATOM 1695 C C . ILE A 1 217 ? 14.596 -3.571 -11.166 1.00 79.31 217 ILE A C 1
ATOM 1697 O O . ILE A 1 217 ? 13.711 -4.421 -11.260 1.00 79.31 217 ILE A O 1
ATOM 1701 N N . LEU A 1 218 ? 14.959 -2.775 -12.173 1.00 80.75 218 LEU A N 1
ATOM 1702 C CA . LEU A 1 218 ? 14.505 -2.973 -13.542 1.00 80.75 218 LEU A CA 1
ATOM 1703 C C . LEU A 1 218 ? 15.535 -3.815 -14.294 1.00 80.75 218 LEU A C 1
ATOM 1705 O O . LEU A 1 218 ? 16.708 -3.440 -14.379 1.00 80.75 218 LEU A O 1
ATOM 1709 N N . LEU A 1 219 ? 15.095 -4.939 -14.846 1.00 82.81 219 LEU A N 1
ATOM 1710 C CA . LEU A 1 219 ? 15.923 -5.823 -15.654 1.00 82.81 219 LEU A CA 1
ATOM 1711 C C . LEU A 1 219 ? 15.363 -5.890 -17.073 1.00 82.81 219 LEU A C 1
ATOM 1713 O O . LEU A 1 219 ? 14.240 -6.344 -17.277 1.00 82.81 219 LEU A O 1
ATOM 1717 N N . LEU A 1 220 ? 16.157 -5.463 -18.049 1.00 83.38 220 LEU A N 1
ATOM 1718 C CA . LEU A 1 220 ? 15.874 -5.619 -19.472 1.00 83.38 220 LEU A CA 1
ATOM 1719 C C . LEU A 1 220 ? 16.699 -6.789 -20.003 1.00 83.38 220 LEU A C 1
ATOM 1721 O O . LEU A 1 220 ? 17.906 -6.816 -19.786 1.00 83.38 220 LEU A O 1
ATOM 1725 N N . THR A 1 221 ? 16.069 -7.742 -20.685 1.00 79.12 221 THR A N 1
ATOM 1726 C CA . THR A 1 221 ? 16.744 -8.901 -21.306 1.00 79.12 221 THR A CA 1
ATOM 1727 C C . THR A 1 221 ? 16.320 -9.039 -22.760 1.00 79.12 221 THR A C 1
ATOM 1729 O O . THR A 1 221 ? 15.129 -8.918 -23.051 1.00 79.12 221 THR A O 1
ATOM 1732 N N . CYS A 1 222 ? 17.259 -9.300 -23.670 1.00 68.88 222 CYS A N 1
ATOM 1733 C CA . CYS A 1 222 ? 17.002 -9.339 -25.113 1.00 68.88 222 CYS A CA 1
ATOM 1734 C C . CYS A 1 222 ? 17.319 -10.718 -25.698 1.00 68.88 222 CYS A C 1
ATOM 1736 O O . CYS A 1 222 ? 18.225 -10.848 -26.506 1.00 68.88 222 CYS A O 1
ATOM 1738 N N . PHE A 1 223 ? 16.559 -11.752 -25.324 1.00 59.53 223 PHE A N 1
ATOM 1739 C CA . PHE A 1 223 ? 16.923 -13.133 -25.653 1.00 59.53 223 PHE A CA 1
ATOM 1740 C C . PHE A 1 223 ? 17.348 -13.335 -27.132 1.00 59.53 223 PHE A C 1
ATOM 1742 O O . PHE A 1 223 ? 16.530 -13.285 -28.033 1.00 59.53 223 PHE A O 1
ATOM 1749 N N . GLY A 1 224 ? 18.599 -13.728 -27.380 1.00 49.12 224 GLY A N 1
ATOM 1750 C CA . GLY A 1 224 ? 19.050 -14.469 -28.575 1.00 49.12 224 GLY A CA 1
ATOM 1751 C C . GLY A 1 224 ? 18.899 -13.843 -29.985 1.00 49.12 224 GLY A C 1
ATOM 1752 O O . GLY A 1 224 ? 18.057 -13.015 -30.293 1.00 49.12 224 GLY A O 1
ATOM 1753 N N . LYS A 1 225 ? 19.724 -14.338 -30.917 1.00 42.28 225 LYS A N 1
ATOM 1754 C CA . LYS A 1 225 ? 19.940 -13.764 -32.262 1.00 42.28 225 LYS A CA 1
ATOM 1755 C C . LYS A 1 225 ? 18.773 -13.884 -33.265 1.00 42.28 225 LYS A C 1
ATOM 1757 O O . LYS A 1 225 ? 18.908 -13.383 -34.375 1.00 42.28 225 LYS A O 1
ATOM 1762 N N . ILE A 1 226 ? 17.670 -14.566 -32.935 1.00 36.12 226 ILE A N 1
ATOM 1763 C CA . ILE A 1 226 ? 16.544 -14.800 -33.860 1.00 36.12 226 ILE A CA 1
ATOM 1764 C C . ILE A 1 226 ? 15.218 -14.771 -33.083 1.00 36.12 226 ILE A C 1
ATOM 1766 O O . ILE A 1 226 ? 14.928 -15.686 -32.310 1.00 36.12 226 ILE A O 1
ATOM 1770 N N . GLY A 1 227 ? 14.430 -13.714 -33.318 1.00 46.34 227 GLY A N 1
ATOM 1771 C CA . GLY A 1 227 ? 12.989 -13.638 -33.054 1.00 46.34 227 GLY A CA 1
ATOM 1772 C C . GLY A 1 227 ? 12.540 -13.658 -31.593 1.00 46.34 227 GLY A C 1
ATOM 1773 O O . GLY A 1 227 ? 11.723 -14.509 -31.246 1.00 46.34 227 GLY A O 1
ATOM 1774 N N . LYS A 1 228 ? 13.018 -12.752 -30.726 1.00 52.88 228 LYS A N 1
ATOM 1775 C CA . LYS A 1 228 ? 12.541 -12.721 -29.333 1.00 52.88 228 LYS A CA 1
ATOM 1776 C C . LYS A 1 228 ? 12.288 -11.301 -28.843 1.00 52.88 228 LYS A C 1
ATOM 1778 O O . LYS A 1 228 ? 13.161 -10.445 -28.867 1.00 52.88 228 LYS A O 1
ATOM 1783 N N . ALA A 1 229 ? 11.061 -11.094 -28.381 1.00 58.28 229 ALA A N 1
ATOM 1784 C CA . ALA A 1 229 ? 10.658 -9.927 -27.622 1.00 58.28 229 ALA A CA 1
ATOM 1785 C C . ALA A 1 229 ? 11.641 -9.664 -26.472 1.00 58.28 229 ALA A C 1
ATOM 1787 O O . ALA A 1 229 ? 11.907 -10.570 -25.671 1.00 58.28 229 ALA A O 1
ATOM 1788 N N . ALA A 1 230 ? 12.141 -8.431 -26.363 1.00 71.25 230 ALA A N 1
ATOM 1789 C CA . ALA A 1 230 ? 12.829 -8.025 -25.148 1.00 71.25 230 ALA A CA 1
ATOM 1790 C C . ALA A 1 230 ? 11.858 -8.143 -23.972 1.00 71.25 230 ALA A C 1
ATOM 1792 O O . ALA A 1 230 ? 10.666 -7.867 -24.104 1.00 71.25 230 ALA A O 1
ATOM 1793 N N . ARG A 1 231 ? 12.342 -8.565 -22.810 1.00 78.38 231 ARG A N 1
ATOM 1794 C CA . ARG A 1 231 ? 11.533 -8.626 -21.594 1.00 78.38 231 ARG A CA 1
ATOM 1795 C C . ARG A 1 231 ? 11.994 -7.579 -20.617 1.00 78.38 231 ARG A C 1
ATOM 1797 O O . ARG A 1 231 ? 13.194 -7.366 -20.454 1.00 78.38 231 ARG A O 1
ATOM 1804 N N . VAL A 1 232 ? 11.027 -6.989 -19.937 1.00 77.88 232 VAL A N 1
ATOM 1805 C CA . VAL A 1 232 ? 11.254 -6.172 -18.762 1.00 77.88 232 VAL A CA 1
ATOM 1806 C C . VAL A 1 232 ? 10.752 -6.914 -17.540 1.00 77.88 232 VAL A C 1
ATOM 1808 O O . VAL A 1 232 ? 9.626 -7.406 -17.524 1.00 77.88 232 VAL A O 1
ATOM 1811 N N . ALA A 1 233 ? 11.598 -7.005 -16.523 1.00 81.31 233 ALA A N 1
ATOM 1812 C CA . ALA A 1 233 ? 11.222 -7.506 -15.218 1.00 81.31 233 ALA A CA 1
ATOM 1813 C C . ALA A 1 233 ? 11.388 -6.414 -14.164 1.00 81.31 233 ALA A C 1
ATOM 1815 O O . ALA A 1 233 ? 12.362 -5.659 -14.190 1.00 81.31 233 ALA A O 1
ATOM 1816 N N . ILE A 1 234 ? 10.441 -6.363 -13.234 1.00 77.31 234 ILE A N 1
ATOM 1817 C CA . ILE A 1 234 ? 10.560 -5.617 -11.986 1.00 77.31 234 ILE A CA 1
ATOM 1818 C C . ILE A 1 234 ? 10.734 -6.628 -10.867 1.00 77.31 234 ILE A C 1
ATOM 1820 O O . ILE A 1 234 ? 9.876 -7.492 -10.672 1.00 77.31 234 ILE A O 1
ATOM 1824 N N . THR A 1 235 ? 11.840 -6.501 -10.142 1.00 77.94 235 THR A N 1
ATOM 1825 C CA . THR A 1 235 ? 12.086 -7.248 -8.909 1.00 77.94 235 THR A CA 1
ATOM 1826 C C . THR A 1 235 ? 11.789 -6.347 -7.720 1.00 77.94 235 THR A C 1
ATOM 1828 O O . THR A 1 235 ? 12.481 -5.344 -7.524 1.00 77.94 235 THR A O 1
ATOM 1831 N N . ILE A 1 236 ? 10.779 -6.712 -6.935 1.00 70.38 236 ILE A N 1
ATOM 1832 C CA . ILE A 1 236 ? 10.429 -6.054 -5.669 1.00 70.38 236 ILE A CA 1
ATOM 1833 C C . ILE A 1 236 ? 11.242 -6.710 -4.535 1.00 70.38 236 ILE A C 1
ATOM 1835 O O . ILE A 1 236 ? 11.741 -7.832 -4.693 1.00 70.38 236 ILE A O 1
ATOM 1839 N N . LEU A 1 237 ? 11.412 -6.014 -3.402 1.00 62.50 237 LEU A N 1
ATOM 1840 C CA . LEU A 1 237 ? 11.972 -6.582 -2.169 1.00 62.50 237 LEU A CA 1
ATOM 1841 C C . LEU A 1 237 ? 11.383 -7.989 -1.901 1.00 62.50 237 LEU A C 1
ATOM 1843 O O . LEU A 1 237 ? 10.202 -8.217 -2.143 1.00 62.50 237 LEU A O 1
ATOM 1847 N N . GLU A 1 238 ? 12.215 -8.926 -1.434 1.00 59.28 238 GLU A N 1
ATOM 1848 C CA . GLU A 1 238 ? 11.881 -10.355 -1.214 1.00 59.28 238 GLU A CA 1
ATOM 1849 C C . GLU A 1 238 ? 11.800 -11.246 -2.478 1.00 59.28 238 GLU A C 1
ATOM 1851 O O . GLU A 1 238 ? 11.439 -12.418 -2.395 1.00 59.28 238 GLU A O 1
ATOM 1856 N N . GLY A 1 239 ? 12.238 -10.758 -3.649 1.00 60.53 239 GLY A N 1
ATOM 1857 C CA . GLY A 1 239 ? 12.482 -11.610 -4.827 1.00 60.53 239 GLY A CA 1
ATOM 1858 C C . GLY A 1 239 ? 11.243 -11.912 -5.675 1.00 60.53 239 GLY A C 1
ATOM 1859 O O . GLY A 1 239 ? 11.288 -12.785 -6.548 1.00 60.53 239 GLY A O 1
ATOM 1860 N N . LEU A 1 240 ? 10.151 -11.177 -5.457 1.00 71.12 240 LEU A N 1
ATOM 1861 C CA . LEU A 1 240 ? 8.977 -11.213 -6.321 1.00 71.12 240 LEU A CA 1
ATOM 1862 C C . LEU A 1 240 ? 9.290 -10.526 -7.656 1.00 71.12 240 LEU A C 1
ATOM 1864 O O . LEU A 1 240 ? 9.643 -9.347 -7.696 1.00 71.12 240 LEU A O 1
ATOM 1868 N N . ASN A 1 241 ? 9.169 -11.285 -8.747 1.00 78.19 241 ASN A N 1
ATOM 1869 C CA . ASN A 1 241 ? 9.492 -10.836 -10.097 1.00 78.19 241 ASN A CA 1
ATOM 1870 C C . ASN A 1 241 ? 8.235 -10.778 -10.958 1.00 78.19 241 ASN A C 1
ATOM 1872 O O . ASN A 1 241 ? 7.575 -11.797 -11.165 1.00 78.19 241 ASN A O 1
ATOM 1876 N N . PHE A 1 242 ? 7.963 -9.608 -11.524 1.00 82.38 242 PHE A N 1
ATOM 1877 C CA . PHE A 1 242 ? 6.902 -9.418 -12.506 1.00 82.38 242 PHE A CA 1
ATOM 1878 C C . PHE A 1 242 ? 7.521 -9.119 -13.853 1.00 82.38 242 PHE A C 1
ATOM 1880 O O . PHE A 1 242 ? 8.364 -8.231 -13.955 1.00 82.38 242 PHE A O 1
ATOM 1887 N N . VAL A 1 243 ? 7.120 -9.867 -14.877 1.00 84.38 243 VAL A N 1
ATOM 1888 C CA . VAL A 1 243 ? 7.735 -9.806 -16.202 1.00 84.38 243 VAL A CA 1
ATOM 1889 C C . VAL A 1 243 ? 6.687 -9.427 -17.230 1.00 84.38 243 VAL A C 1
ATOM 1891 O O . VAL A 1 243 ? 5.614 -10.022 -17.276 1.00 84.38 243 VAL A O 1
ATOM 1894 N N . ALA A 1 244 ? 7.031 -8.481 -18.090 1.00 84.94 244 ALA A N 1
ATOM 1895 C CA . ALA A 1 244 ? 6.291 -8.183 -19.300 1.00 84.94 244 ALA A CA 1
ATOM 1896 C C . ALA A 1 244 ? 7.236 -8.224 -20.503 1.00 84.94 244 ALA A C 1
ATOM 1898 O O . ALA A 1 244 ? 8.458 -8.131 -20.372 1.00 84.94 244 ALA A O 1
ATOM 1899 N N . SER A 1 245 ? 6.668 -8.433 -21.685 1.00 85.00 245 SER A N 1
ATOM 1900 C CA . SER A 1 245 ? 7.426 -8.464 -22.935 1.00 85.00 245 SER A CA 1
ATOM 1901 C C . SER A 1 245 ? 7.160 -7.187 -23.721 1.00 85.00 245 SER A C 1
ATOM 1903 O O . SER A 1 245 ? 6.039 -6.676 -23.733 1.00 85.00 245 SER A O 1
ATOM 1905 N N . PHE A 1 246 ? 8.196 -6.663 -24.353 1.00 83.94 246 PHE A N 1
ATOM 1906 C CA . PHE A 1 246 ? 8.082 -5.745 -25.473 1.00 83.94 246 PHE A CA 1
ATOM 1907 C C . PHE A 1 246 ? 7.691 -6.516 -26.738 1.00 83.94 246 PHE A C 1
ATOM 1909 O O . PHE A 1 246 ? 7.542 -7.738 -26.714 1.00 83.94 246 PHE A O 1
ATOM 1916 N N . ASP A 1 247 ? 7.491 -5.817 -27.847 1.00 79.62 247 ASP A N 1
ATOM 1917 C CA . ASP A 1 247 ? 7.166 -6.476 -29.105 1.00 79.62 247 ASP A CA 1
ATOM 1918 C C . ASP A 1 247 ? 8.397 -7.143 -29.755 1.00 79.62 247 ASP A C 1
ATOM 1920 O O . ASP A 1 247 ? 9.553 -6.968 -29.348 1.00 79.62 247 ASP A O 1
ATOM 1924 N N . THR A 1 248 ? 8.135 -7.936 -30.794 1.00 77.31 248 THR A N 1
ATOM 1925 C CA . THR A 1 248 ? 9.150 -8.678 -31.553 1.00 77.31 248 THR A CA 1
ATOM 1926 C C . THR A 1 248 ? 10.023 -7.798 -32.450 1.00 77.31 248 THR A C 1
ATOM 1928 O O . THR A 1 248 ? 10.963 -8.317 -33.043 1.00 77.31 248 THR A O 1
ATOM 1931 N N . SER A 1 249 ? 9.719 -6.503 -32.584 1.00 82.00 249 SER A N 1
ATOM 1932 C CA . SER A 1 249 ? 10.530 -5.546 -33.344 1.00 82.00 249 SER A CA 1
ATOM 1933 C C . SER A 1 249 ? 11.648 -4.921 -32.507 1.00 82.00 249 SER A C 1
ATOM 1935 O O . SER A 1 249 ? 12.471 -4.181 -33.046 1.00 82.00 249 SER A O 1
ATOM 1937 N N . THR A 1 250 ? 11.724 -5.250 -31.209 1.00 84.00 250 THR A N 1
ATOM 1938 C CA . THR A 1 250 ? 12.832 -4.804 -30.359 1.00 84.00 250 THR A CA 1
ATOM 1939 C C . THR A 1 250 ? 14.169 -5.305 -30.931 1.00 84.00 250 THR A C 1
ATOM 1941 O O . THR A 1 250 ? 14.346 -6.518 -31.076 1.00 84.00 250 THR A O 1
ATOM 1944 N N . PRO A 1 251 ? 15.122 -4.415 -31.265 1.00 84.88 251 PRO A N 1
ATOM 1945 C CA . PRO A 1 251 ? 16.400 -4.814 -31.836 1.00 84.88 251 PRO A CA 1
ATOM 1946 C C . PRO A 1 251 ? 17.255 -5.571 -30.817 1.00 84.88 251 PRO A C 1
ATOM 1948 O O . PRO A 1 251 ? 17.143 -5.370 -29.607 1.00 84.88 251 PRO A O 1
ATOM 1951 N N . ALA A 1 252 ? 18.162 -6.411 -31.319 1.00 83.88 252 ALA A N 1
ATOM 1952 C CA . ALA A 1 252 ? 19.164 -7.052 -30.479 1.00 83.88 252 ALA A CA 1
ATOM 1953 C C . ALA A 1 252 ? 20.081 -6.010 -29.814 1.00 83.88 252 ALA A C 1
ATOM 1955 O O . ALA A 1 252 ? 20.388 -4.960 -30.392 1.00 83.88 252 ALA A O 1
ATOM 1956 N N . MET A 1 253 ? 20.546 -6.339 -28.610 1.00 87.00 253 MET A N 1
ATOM 1957 C CA . MET A 1 253 ? 21.467 -5.502 -27.851 1.00 87.00 253 MET A CA 1
ATOM 1958 C C . MET A 1 253 ? 22.829 -5.418 -28.550 1.00 87.00 253 MET A C 1
ATOM 1960 O O . MET A 1 253 ? 23.434 -6.443 -28.870 1.00 87.00 253 MET A O 1
ATOM 1964 N N . ALA A 1 254 ? 23.323 -4.199 -28.773 1.00 90.00 254 ALA A N 1
ATOM 1965 C CA . ALA A 1 254 ? 24.615 -3.954 -29.408 1.00 90.00 254 ALA A CA 1
ATOM 1966 C C . ALA A 1 254 ? 25.405 -2.860 -28.681 1.00 90.00 254 ALA A C 1
ATOM 1968 O O . ALA A 1 254 ? 24.839 -1.853 -28.253 1.00 90.00 254 ALA A O 1
ATOM 1969 N N . VAL A 1 255 ? 26.723 -3.057 -28.569 1.00 94.19 255 VAL A N 1
ATOM 1970 C CA . VAL A 1 255 ? 27.640 -2.100 -27.930 1.00 94.19 255 VAL A CA 1
ATOM 1971 C C . VAL A 1 255 ? 27.509 -0.727 -28.590 1.00 94.19 255 VAL A C 1
ATOM 1973 O O . VAL A 1 255 ? 27.481 -0.626 -29.815 1.00 94.19 255 VAL A O 1
ATOM 1976 N N . GLY A 1 256 ? 27.435 0.320 -27.772 1.00 94.88 256 GLY A N 1
ATOM 1977 C CA . GLY A 1 256 ? 27.305 1.711 -28.201 1.00 94.88 256 GLY A CA 1
ATOM 1978 C C . GLY A 1 256 ? 25.864 2.194 -28.369 1.00 94.88 256 GLY A C 1
ATOM 1979 O O . GLY A 1 256 ? 25.658 3.404 -28.401 1.00 94.88 256 GLY A O 1
ATOM 1980 N N . GLN A 1 257 ? 24.862 1.303 -28.416 1.00 94.94 257 GLN A N 1
ATOM 1981 C CA . GLN A 1 257 ? 23.456 1.724 -28.393 1.00 94.94 257 GLN A CA 1
ATOM 1982 C C . GLN A 1 257 ? 23.150 2.518 -27.119 1.00 94.94 257 GLN A C 1
ATOM 1984 O O . GLN A 1 257 ? 23.705 2.254 -26.050 1.00 94.94 257 GLN A O 1
ATOM 1989 N N . TYR A 1 258 ? 22.217 3.464 -27.217 1.00 96.38 258 TYR A N 1
ATOM 1990 C CA . TYR A 1 258 ? 21.807 4.282 -26.080 1.00 96.38 258 TYR A CA 1
ATOM 1991 C C . TYR A 1 258 ? 20.343 4.045 -25.737 1.00 96.38 258 TYR A C 1
ATOM 1993 O O . TYR A 1 258 ? 19.444 4.320 -26.533 1.00 96.38 258 TYR A O 1
ATOM 2001 N N . TYR A 1 259 ? 20.111 3.490 -24.552 1.00 93.75 259 TYR A N 1
ATOM 2002 C CA . TYR A 1 259 ? 18.795 3.107 -24.067 1.00 93.75 259 TYR A CA 1
ATOM 2003 C C . TYR A 1 259 ? 18.266 4.220 -23.177 1.00 93.75 259 TYR A C 1
ATOM 2005 O O . TYR A 1 259 ? 18.926 4.653 -22.232 1.00 93.75 259 TYR A O 1
ATOM 2013 N N . ARG A 1 260 ? 17.044 4.656 -23.461 1.00 93.94 260 ARG A N 1
ATOM 2014 C CA . ARG A 1 260 ? 16.257 5.531 -22.603 1.00 93.94 260 ARG A CA 1
ATOM 2015 C C . ARG A 1 260 ? 15.019 4.768 -22.166 1.00 93.94 260 ARG A C 1
ATOM 2017 O O . ARG A 1 260 ? 14.165 4.442 -22.988 1.00 93.94 260 ARG A O 1
ATOM 2024 N N . THR A 1 261 ? 14.903 4.548 -20.867 1.00 92.31 261 THR A N 1
ATOM 2025 C CA . THR A 1 261 ? 13.796 3.805 -20.276 1.00 92.31 261 THR A CA 1
ATOM 2026 C C . THR A 1 261 ? 12.986 4.723 -19.380 1.00 92.31 261 THR A C 1
ATOM 2028 O O . THR A 1 261 ? 13.516 5.256 -18.406 1.00 92.31 261 THR A O 1
ATOM 2031 N N . ILE A 1 262 ? 11.707 4.911 -19.694 1.00 92.88 262 ILE A N 1
ATOM 2032 C CA . ILE A 1 262 ? 10.753 5.612 -18.830 1.00 92.88 262 ILE A CA 1
ATOM 2033 C C . ILE A 1 262 ? 9.914 4.572 -18.102 1.00 92.88 262 ILE A C 1
ATOM 2035 O O . ILE A 1 262 ? 9.382 3.662 -18.730 1.00 92.88 262 ILE A O 1
ATOM 2039 N N . THR A 1 263 ? 9.796 4.708 -16.789 1.00 92.00 263 THR A N 1
ATOM 2040 C CA . THR A 1 263 ? 8.944 3.879 -15.938 1.00 92.00 263 THR A CA 1
ATOM 2041 C C . THR A 1 263 ? 7.879 4.753 -15.290 1.00 92.00 263 THR A C 1
ATOM 2043 O O . THR A 1 263 ? 8.228 5.675 -14.553 1.00 92.00 263 THR A O 1
ATOM 2046 N N . ASP A 1 264 ? 6.609 4.450 -15.547 1.00 92.06 264 ASP A N 1
ATOM 2047 C CA . ASP A 1 264 ? 5.450 5.213 -15.083 1.00 92.06 264 ASP A CA 1
ATOM 2048 C C . ASP A 1 264 ? 4.480 4.328 -14.301 1.00 92.06 264 ASP A C 1
ATOM 2050 O O . ASP A 1 264 ? 3.968 3.329 -14.811 1.00 92.06 264 ASP A O 1
ATOM 2054 N N . PHE A 1 265 ? 4.170 4.731 -13.072 1.00 89.75 265 PHE A N 1
ATOM 2055 C CA . PHE A 1 265 ? 3.233 4.026 -12.204 1.00 89.75 265 PHE A CA 1
ATOM 2056 C C . PHE A 1 265 ? 1.861 4.699 -12.218 1.00 89.75 265 PHE A C 1
ATOM 2058 O O . PHE A 1 265 ? 1.703 5.844 -11.773 1.00 89.75 265 PHE A O 1
ATOM 2065 N N . THR A 1 266 ? 0.855 3.965 -12.682 1.00 87.12 266 THR A N 1
ATOM 2066 C CA . THR A 1 266 ? -0.539 4.432 -12.764 1.00 87.12 266 THR A CA 1
ATOM 2067 C C . THR A 1 266 ? -1.306 4.153 -11.474 1.00 87.12 266 THR A C 1
ATOM 2069 O O . THR A 1 266 ? -0.821 3.442 -10.602 1.00 87.12 266 THR A O 1
ATOM 2072 N N . THR A 1 267 ? -2.497 4.730 -11.321 1.00 79.06 267 THR A N 1
ATOM 2073 C CA . THR A 1 267 ? -3.376 4.472 -10.167 1.00 79.06 267 THR A CA 1
ATOM 2074 C C . THR A 1 267 ? -3.948 3.058 -10.143 1.00 79.06 267 THR A C 1
ATOM 2076 O O . THR A 1 267 ? -4.318 2.591 -9.073 1.00 79.06 267 THR A O 1
ATOM 2079 N N . ASP A 1 268 ? -3.952 2.364 -11.281 1.00 86.00 268 ASP A N 1
ATOM 2080 C CA . ASP A 1 268 ? -4.602 1.061 -11.452 1.00 86.00 268 ASP A CA 1
ATOM 2081 C C . ASP A 1 268 ? -3.610 -0.097 -11.262 1.00 86.00 268 ASP A C 1
ATOM 2083 O O . ASP A 1 268 ? -3.716 -1.141 -11.903 1.00 86.00 268 ASP A O 1
ATOM 2087 N N . TYR A 1 269 ? -2.600 0.109 -10.408 1.00 89.56 269 TYR A N 1
ATOM 2088 C CA . TYR A 1 269 ? -1.572 -0.884 -10.071 1.00 89.56 269 TYR A CA 1
ATOM 2089 C C . TYR A 1 269 ? -0.767 -1.382 -11.280 1.00 89.56 269 TYR A C 1
ATOM 2091 O O . TYR A 1 269 ? -0.307 -2.523 -11.321 1.00 89.56 269 TYR A O 1
ATOM 2099 N N . GLN A 1 270 ? -0.571 -0.516 -12.279 1.00 91.62 270 GLN A N 1
ATOM 2100 C CA . GLN A 1 270 ? 0.243 -0.827 -13.454 1.00 91.62 270 GLN A CA 1
ATOM 2101 C C . GLN A 1 270 ? 1.553 -0.055 -13.431 1.00 91.62 270 GLN A C 1
ATOM 2103 O O . GLN A 1 270 ? 1.571 1.154 -13.175 1.00 91.62 270 GLN A O 1
ATOM 2108 N N . CYS A 1 271 ? 2.622 -0.749 -13.802 1.00 91.38 271 CYS A N 1
ATOM 2109 C CA . CYS A 1 271 ? 3.896 -0.159 -14.154 1.00 91.38 271 CYS A CA 1
ATOM 2110 C C . CYS A 1 271 ? 4.083 -0.213 -15.670 1.00 91.38 271 CYS A C 1
ATOM 2112 O O . CYS A 1 271 ? 4.247 -1.278 -16.265 1.00 91.38 271 CYS A O 1
ATOM 2114 N N . ASN A 1 272 ? 4.036 0.950 -16.302 1.00 92.69 272 ASN A N 1
ATOM 2115 C CA . ASN A 1 272 ? 4.291 1.108 -17.721 1.00 92.69 272 ASN A CA 1
ATOM 2116 C C . ASN A 1 272 ? 5.775 1.371 -17.939 1.00 92.69 272 ASN A C 1
ATOM 2118 O O . ASN A 1 272 ? 6.326 2.313 -17.375 1.00 92.69 272 ASN A O 1
ATOM 2122 N N . VAL A 1 273 ? 6.405 0.577 -18.795 1.00 92.25 273 VAL A N 1
ATOM 2123 C CA . VAL A 1 273 ? 7.803 0.755 -19.175 1.00 92.25 273 VAL A CA 1
ATOM 2124 C C . VAL A 1 273 ? 7.860 1.102 -20.652 1.00 92.25 273 VAL A C 1
ATOM 2126 O O . VAL A 1 273 ? 7.470 0.304 -21.500 1.00 92.25 273 VAL A O 1
ATOM 2129 N N . THR A 1 274 ? 8.348 2.297 -20.961 1.00 93.62 274 THR A N 1
ATOM 2130 C CA . THR A 1 274 ? 8.633 2.731 -22.331 1.00 93.62 274 THR A CA 1
ATOM 2131 C C . THR A 1 274 ? 10.127 2.611 -22.572 1.00 93.62 274 THR A C 1
ATOM 2133 O O . THR A 1 274 ? 10.914 3.236 -21.861 1.00 93.62 274 THR A O 1
ATOM 2136 N N . LEU A 1 275 ? 10.514 1.814 -23.563 1.00 92.25 275 LEU A N 1
ATOM 2137 C CA . LEU A 1 275 ? 11.894 1.635 -23.990 1.00 92.25 275 LEU A CA 1
ATOM 2138 C C . LEU A 1 275 ? 12.093 2.328 -25.334 1.00 92.25 275 LEU A C 1
ATOM 2140 O O . LEU A 1 275 ? 11.494 1.946 -26.339 1.00 92.25 275 LEU A O 1
ATOM 2144 N N . THR A 1 276 ? 12.972 3.321 -25.346 1.00 94.50 276 THR A N 1
ATOM 2145 C CA . THR A 1 276 ? 13.437 3.986 -26.559 1.00 94.50 276 THR A CA 1
ATOM 2146 C C . THR A 1 276 ? 14.916 3.671 -26.757 1.00 94.50 276 THR A C 1
ATOM 2148 O O . THR A 1 276 ? 15.717 3.879 -25.845 1.00 94.50 276 THR A O 1
ATOM 2151 N N . ILE A 1 277 ? 15.287 3.185 -27.938 1.00 93.62 277 ILE A N 1
ATOM 2152 C CA . ILE A 1 277 ? 16.668 2.826 -28.275 1.00 93.62 277 ILE A CA 1
ATOM 2153 C C . ILE A 1 277 ? 17.156 3.744 -29.388 1.00 93.62 277 ILE A C 1
ATOM 2155 O O . ILE A 1 277 ? 16.514 3.867 -30.428 1.00 93.62 277 ILE A O 1
ATOM 2159 N N . TYR A 1 278 ? 18.316 4.352 -29.176 1.00 97.19 278 TYR A N 1
ATOM 2160 C CA . TYR A 1 278 ? 19.040 5.144 -30.164 1.00 97.19 278 TYR A CA 1
ATOM 2161 C C . TYR A 1 278 ? 20.287 4.387 -30.623 1.00 97.19 278 TYR A C 1
ATOM 2163 O O . TYR A 1 278 ? 20.842 3.575 -29.876 1.00 97.19 278 TYR A O 1
ATOM 2171 N N . ALA A 1 279 ? 20.751 4.677 -31.839 1.00 95.81 279 ALA A N 1
ATOM 2172 C CA . ALA A 1 279 ? 21.945 4.044 -32.397 1.00 95.81 279 ALA A CA 1
ATOM 2173 C C . ALA A 1 279 ? 23.204 4.335 -31.559 1.00 95.81 279 ALA A C 1
ATOM 2175 O O . ALA A 1 279 ? 24.088 3.490 -31.464 1.00 95.81 279 ALA A O 1
ATOM 2176 N N . SER A 1 280 ? 23.272 5.520 -30.947 1.00 97.44 280 SER A N 1
ATOM 2177 C CA . SER A 1 280 ? 24.358 5.959 -30.067 1.00 97.44 280 SER A CA 1
ATOM 2178 C C . SER A 1 280 ? 23.974 7.144 -29.176 1.00 97.44 280 SER A C 1
ATOM 2180 O O . SER A 1 280 ? 22.978 7.832 -29.418 1.00 97.44 280 SER A O 1
ATOM 2182 N N . VAL A 1 281 ? 24.815 7.465 -28.187 1.00 97.56 281 VAL A N 1
ATOM 2183 C CA . VAL A 1 281 ? 24.692 8.711 -27.404 1.00 97.56 281 VAL A CA 1
ATOM 2184 C C . VAL A 1 281 ? 24.715 9.949 -28.310 1.00 97.56 281 VAL A C 1
ATOM 2186 O O . VAL A 1 281 ? 24.000 10.917 -28.048 1.00 97.56 281 VAL A O 1
ATOM 2189 N N . ALA A 1 282 ? 25.514 9.928 -29.383 1.00 97.75 282 ALA A N 1
ATOM 2190 C CA . ALA A 1 282 ? 25.597 11.028 -30.340 1.00 97.75 282 ALA A CA 1
ATOM 2191 C C . ALA A 1 282 ? 24.272 11.222 -31.092 1.00 97.75 282 ALA A C 1
ATOM 2193 O O . ALA A 1 282 ? 23.770 12.342 -31.126 1.00 97.75 282 ALA A O 1
ATOM 2194 N N . SER A 1 283 ? 23.664 10.134 -31.585 1.00 97.44 283 SER A N 1
ATOM 2195 C CA . SER A 1 283 ? 22.359 10.189 -32.269 1.00 97.44 283 SER A CA 1
ATOM 2196 C C . SER A 1 283 ? 21.256 10.763 -31.371 1.00 97.44 283 SER A C 1
ATOM 2198 O O . SER A 1 283 ? 20.501 11.636 -31.790 1.00 97.44 283 SER A O 1
ATOM 2200 N N . TYR A 1 284 ? 21.228 10.371 -30.090 1.00 97.50 284 TYR A N 1
ATOM 2201 C CA . TYR A 1 284 ? 20.300 10.940 -29.111 1.00 97.50 284 TYR A CA 1
ATOM 2202 C C . TYR A 1 284 ? 20.514 12.447 -28.918 1.00 97.50 284 TYR A C 1
ATOM 2204 O O . TYR A 1 284 ? 19.558 13.219 -28.953 1.00 97.50 284 TYR A O 1
ATOM 2212 N N . LYS A 1 285 ? 21.768 12.885 -28.739 1.00 97.44 285 LYS A N 1
ATOM 2213 C CA . LYS A 1 285 ? 22.103 14.308 -28.552 1.00 97.44 285 LYS A CA 1
ATOM 2214 C C . LYS A 1 285 ? 21.809 15.155 -29.793 1.00 97.44 285 LYS A C 1
ATOM 2216 O O . LYS A 1 285 ? 21.471 16.324 -29.646 1.00 97.44 285 LYS A O 1
ATOM 2221 N N . ALA A 1 286 ? 21.933 14.572 -30.982 1.00 96.88 286 ALA A N 1
ATOM 2222 C CA . ALA A 1 286 ? 21.592 15.208 -32.250 1.00 96.88 286 ALA A CA 1
ATOM 2223 C C . ALA A 1 286 ? 20.073 15.255 -32.517 1.00 96.88 286 ALA A C 1
ATOM 2225 O O . ALA A 1 286 ? 19.649 15.900 -33.473 1.00 96.88 286 ALA A O 1
ATOM 2226 N N . GLY A 1 287 ? 19.251 14.607 -31.680 1.00 95.94 287 GLY A N 1
ATOM 2227 C CA . GLY A 1 287 ? 17.799 14.544 -31.862 1.00 95.94 287 GLY A CA 1
ATOM 2228 C C . GLY A 1 287 ? 17.369 13.634 -33.014 1.00 95.94 287 GLY A C 1
ATOM 2229 O O . GLY A 1 287 ? 16.290 13.825 -33.572 1.00 95.94 287 GLY A O 1
ATOM 2230 N N . GLU A 1 288 ? 18.208 12.668 -33.393 1.00 97.38 288 GLU A N 1
ATOM 2231 C CA . GLU A 1 288 ? 17.884 11.700 -34.440 1.00 97.38 288 GLU A CA 1
ATOM 2232 C C . GLU A 1 288 ? 16.733 10.778 -34.015 1.00 97.38 288 GLU A C 1
ATOM 2234 O O . GLU A 1 288 ? 16.475 10.556 -32.827 1.00 97.38 288 GLU A O 1
ATOM 2239 N N . ALA A 1 289 ? 16.039 10.211 -35.006 1.00 96.31 289 ALA A N 1
ATOM 2240 C CA . ALA A 1 289 ? 14.965 9.263 -34.750 1.00 96.31 289 ALA A CA 1
ATOM 2241 C C . ALA A 1 289 ? 15.506 8.006 -34.036 1.00 96.31 289 ALA A C 1
ATOM 2243 O O . ALA A 1 289 ? 16.549 7.473 -34.428 1.00 96.31 289 ALA A O 1
ATOM 2244 N N . PRO A 1 290 ? 14.807 7.499 -33.005 1.00 96.81 290 PRO A N 1
ATOM 2245 C CA . PRO A 1 290 ? 15.211 6.268 -32.349 1.00 96.81 290 PRO A CA 1
ATOM 2246 C C . PRO A 1 290 ? 15.054 5.077 -33.298 1.00 96.81 290 PRO A C 1
ATOM 2248 O O . PRO A 1 290 ? 14.109 5.012 -34.083 1.00 96.81 290 PRO A O 1
ATOM 2251 N N . ILE A 1 291 ? 15.949 4.097 -33.176 1.00 94.69 291 ILE A N 1
ATOM 2252 C CA . ILE A 1 291 ? 15.860 2.839 -33.930 1.00 94.69 291 ILE A CA 1
ATOM 2253 C C . ILE A 1 291 ? 14.726 1.942 -33.421 1.00 94.69 291 ILE A C 1
ATOM 2255 O O . ILE A 1 291 ? 14.287 1.043 -34.131 1.00 94.69 291 ILE A O 1
ATOM 2259 N N . TYR A 1 292 ? 14.254 2.176 -32.195 1.00 92.69 292 TYR A N 1
ATOM 2260 C CA . TYR A 1 292 ? 13.107 1.487 -31.618 1.00 92.69 292 TYR A CA 1
ATOM 2261 C C . TYR A 1 292 ? 12.435 2.347 -30.550 1.00 92.69 292 TYR A C 1
ATOM 2263 O O . TYR A 1 292 ? 13.106 3.031 -29.773 1.00 92.69 292 TYR A O 1
ATOM 2271 N N . ASN A 1 293 ? 11.109 2.284 -30.485 1.00 93.69 293 ASN A N 1
ATOM 2272 C CA . ASN A 1 293 ? 10.323 2.902 -29.429 1.00 93.69 293 ASN A CA 1
ATOM 2273 C C . ASN A 1 293 ? 9.105 2.030 -29.132 1.00 93.69 293 ASN A C 1
ATOM 2275 O O . ASN A 1 293 ? 8.172 1.983 -29.930 1.00 93.69 293 ASN A O 1
ATOM 2279 N N . GLY A 1 294 ? 9.117 1.357 -27.986 1.00 90.69 294 GLY A N 1
ATOM 2280 C CA . GLY A 1 294 ? 8.052 0.442 -27.597 1.00 90.69 294 GLY A CA 1
ATOM 2281 C C . GLY A 1 294 ? 7.651 0.595 -26.142 1.00 90.69 294 GLY A C 1
ATOM 2282 O O . GLY A 1 294 ? 8.382 1.147 -25.316 1.00 90.69 294 GLY A O 1
ATOM 2283 N N . LYS A 1 295 ? 6.466 0.082 -25.824 1.00 92.50 295 LYS A N 1
ATOM 2284 C CA . LYS A 1 295 ? 5.879 0.126 -24.486 1.00 92.50 295 LYS A CA 1
ATOM 2285 C C . LYS A 1 295 ? 5.516 -1.282 -24.039 1.00 92.50 295 LYS A C 1
ATOM 2287 O O . LYS A 1 295 ? 4.997 -2.072 -24.819 1.00 92.50 295 LYS A O 1
ATOM 2292 N N . SER A 1 296 ? 5.749 -1.564 -22.767 1.00 91.19 296 SER A N 1
ATOM 2293 C CA . SER A 1 296 ? 5.273 -2.761 -22.089 1.00 91.19 296 SER A CA 1
ATOM 2294 C C . SER A 1 296 ? 4.586 -2.372 -20.782 1.00 91.19 296 SER A C 1
ATOM 2296 O O . SER A 1 296 ? 4.869 -1.314 -20.213 1.00 91.19 296 SER A O 1
ATOM 2298 N N . THR A 1 297 ? 3.670 -3.210 -20.308 1.00 92.31 297 THR A N 1
ATOM 2299 C CA . THR A 1 297 ? 2.897 -2.962 -19.089 1.00 92.31 297 THR A CA 1
ATOM 2300 C C . THR A 1 297 ? 3.012 -4.161 -18.164 1.00 92.31 297 THR A C 1
ATOM 2302 O O . THR A 1 297 ? 2.734 -5.293 -18.555 1.00 92.31 297 THR A O 1
ATOM 2305 N N . ILE A 1 298 ? 3.414 -3.894 -16.927 1.00 90.19 298 ILE A N 1
ATOM 2306 C CA . ILE A 1 298 ? 3.489 -4.862 -15.841 1.00 90.19 298 ILE A CA 1
ATOM 2307 C C . ILE A 1 298 ? 2.316 -4.606 -14.892 1.00 90.19 298 ILE A C 1
ATOM 2309 O O . ILE A 1 298 ? 2.132 -3.482 -14.424 1.00 90.19 298 ILE A O 1
ATOM 2313 N N . TYR A 1 299 ? 1.554 -5.653 -14.583 1.00 90.44 299 TYR A N 1
ATOM 2314 C CA . TYR A 1 299 ? 0.491 -5.620 -13.578 1.00 90.44 299 TYR A CA 1
ATOM 2315 C C . TYR A 1 299 ? 1.056 -6.020 -12.220 1.00 90.44 299 TYR A C 1
ATOM 2317 O O . TYR A 1 299 ? 1.669 -7.082 -12.090 1.00 90.44 299 TYR A O 1
ATOM 2325 N N . LEU A 1 300 ? 0.864 -5.161 -11.224 1.00 89.81 300 LEU A N 1
ATOM 2326 C CA . LEU A 1 300 ? 1.368 -5.364 -9.872 1.00 89.81 300 LEU A CA 1
ATOM 2327 C C . LEU A 1 300 ? 0.272 -5.935 -8.961 1.00 89.81 300 LEU A C 1
ATOM 2329 O O . LEU A 1 300 ? -0.920 -5.719 -9.218 1.00 89.81 300 LEU A O 1
ATOM 2333 N N . PRO A 1 301 ? 0.650 -6.646 -7.884 1.00 88.69 301 PRO A N 1
ATOM 2334 C CA . PRO A 1 301 ? -0.300 -7.155 -6.902 1.00 88.69 301 PRO A CA 1
ATOM 2335 C C . PRO A 1 301 ? -1.114 -6.031 -6.274 1.00 88.69 301 PRO A C 1
ATOM 2337 O O . PRO A 1 301 ? -0.555 -4.982 -5.945 1.00 88.69 301 PRO A O 1
ATOM 2340 N N . HIS A 1 302 ? -2.404 -6.277 -6.065 1.00 86.62 302 HIS A N 1
ATOM 2341 C CA . HIS A 1 302 ? -3.338 -5.375 -5.397 1.00 86.62 302 HIS A CA 1
ATOM 2342 C C . HIS A 1 302 ? -4.477 -6.152 -4.734 1.00 86.62 302 HIS A C 1
ATOM 2344 O O . HIS A 1 302 ? -4.679 -7.329 -5.112 1.00 86.62 302 HIS A O 1
#